Protein AF-A0AAD2CXU5-F1 (afdb_monomer)

Organism: NCBI:txid2856

Radius of gyration: 39.33 Å; Cα contacts (8 Å, |Δi|>4): 109; chains: 1; bounding box: 108×54×87 Å

Secondary structure (DSSP, 8-state):
---------HHHHHHHHHHHHHHHHHHHHHHHHHHHHHT-PPP-PPPPPP----------------PPPP-PPPPPPGGGG------HHHHHHHHHHHHHHHHHHHHHHHHSSS-SS------------S---BTTTBS---TT--STT-SSPPTT--TT--SS--TT---TTGGGS--

Structure (mmCIF, N/CA/C/O backbone):
data_AF-A0AAD2CXU5-F1
#
_entry.id   AF-A0AAD2CXU5-F1
#
loop_
_atom_site.group_PDB
_atom_site.id
_atom_site.type_symbol
_atom_site.label_atom_id
_atom_site.label_alt_id
_atom_site.label_comp_id
_atom_site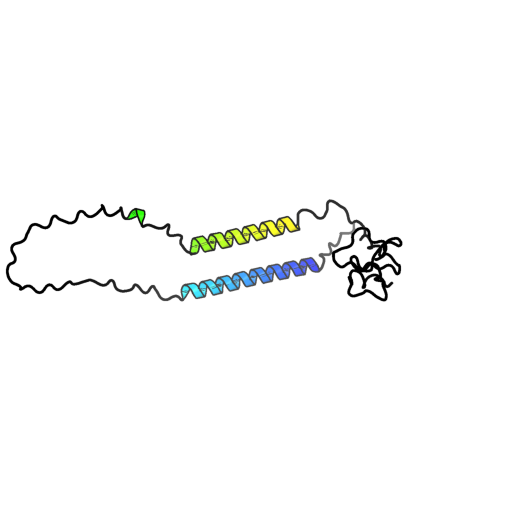.label_asym_id
_atom_site.label_entity_id
_atom_site.label_seq_id
_atom_site.pdbx_PDB_ins_code
_atom_site.Cartn_x
_atom_site.Cartn_y
_atom_site.Car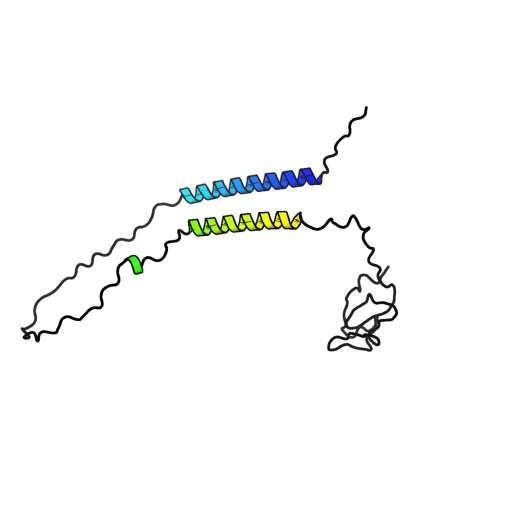tn_z
_atom_site.occupancy
_atom_site.B_iso_or_equiv
_atom_site.auth_seq_id
_atom_site.auth_comp_id
_atom_site.auth_asym_id
_atom_site.auth_atom_id
_atom_site.pdbx_PDB_model_num
ATOM 1 N N . MET A 1 1 ? 43.921 30.787 12.829 1.00 44.50 1 MET A N 1
ATOM 2 C CA . MET A 1 1 ? 42.611 30.584 13.481 1.00 44.50 1 MET A CA 1
ATOM 3 C C . MET A 1 1 ? 41.520 30.980 12.503 1.00 44.50 1 MET A C 1
ATOM 5 O O . MET A 1 1 ? 41.592 32.089 11.999 1.00 44.50 1 MET A O 1
ATOM 9 N N . ASN A 1 2 ? 40.552 30.106 12.221 1.00 38.41 2 ASN A N 1
ATOM 10 C CA . ASN A 1 2 ? 39.302 30.510 11.574 1.00 38.41 2 ASN A CA 1
ATOM 11 C C . ASN A 1 2 ? 38.154 29.657 12.150 1.00 38.41 2 ASN A C 1
ATOM 13 O O . ASN A 1 2 ? 38.295 28.431 12.176 1.00 38.41 2 ASN A O 1
ATOM 17 N N . PRO A 1 3 ? 37.091 30.268 12.703 1.00 54.69 3 PRO A N 1
ATOM 18 C CA . PRO A 1 3 ? 36.025 29.556 13.394 1.00 54.69 3 PRO A CA 1
ATOM 19 C C . PRO A 1 3 ? 35.022 28.953 12.404 1.00 54.69 3 PRO A C 1
ATOM 21 O O . PRO A 1 3 ? 34.584 29.593 11.456 1.00 54.69 3 PRO A O 1
ATOM 24 N N . HIS A 1 4 ? 34.657 27.697 12.654 1.00 43.25 4 HIS A N 1
ATOM 25 C CA . HIS A 1 4 ? 33.603 26.967 11.959 1.00 43.25 4 HIS A CA 1
ATOM 26 C C . HIS A 1 4 ? 32.238 27.623 12.231 1.00 43.25 4 HIS A C 1
ATOM 28 O O . HIS A 1 4 ? 31.678 27.476 13.321 1.00 43.25 4 HIS A O 1
ATOM 34 N N . GLU A 1 5 ? 31.681 28.305 11.233 1.00 50.91 5 GLU A N 1
ATOM 35 C CA . GLU A 1 5 ? 30.270 28.687 11.213 1.00 50.91 5 GLU A CA 1
ATOM 36 C C . GLU A 1 5 ? 29.417 27.418 11.079 1.00 50.91 5 GLU A C 1
ATOM 38 O O . GLU A 1 5 ? 29.459 26.694 10.082 1.00 50.91 5 GLU A O 1
ATOM 43 N N . LYS A 1 6 ? 28.666 27.099 12.136 1.00 53.44 6 LYS A N 1
ATOM 44 C CA . LYS A 1 6 ? 27.688 26.010 12.144 1.00 53.44 6 LYS A CA 1
ATOM 45 C C . LYS A 1 6 ? 26.413 26.507 11.466 1.00 53.44 6 LYS A C 1
ATOM 47 O O . LYS A 1 6 ? 25.585 27.152 12.101 1.00 53.44 6 LYS A O 1
ATOM 52 N N . GLY A 1 7 ? 26.258 26.204 10.180 1.00 48.66 7 GLY A N 1
ATOM 53 C CA . GLY A 1 7 ? 24.999 26.397 9.465 1.00 48.66 7 GLY A CA 1
ATOM 54 C C . GLY A 1 7 ? 23.933 25.431 9.982 1.00 48.66 7 GLY A C 1
ATOM 55 O O . GLY A 1 7 ? 23.949 24.245 9.658 1.00 48.66 7 GLY A O 1
ATOM 56 N N . THR A 1 8 ? 23.004 25.928 10.797 1.00 57.72 8 THR A N 1
ATOM 57 C CA . THR A 1 8 ? 21.786 25.201 11.171 1.00 57.72 8 THR A CA 1
ATOM 58 C C . THR A 1 8 ? 20.923 25.052 9.919 1.00 57.72 8 THR A C 1
ATOM 60 O O . THR A 1 8 ? 20.450 26.038 9.361 1.00 57.72 8 THR A O 1
ATOM 63 N N . THR A 1 9 ? 20.751 23.824 9.430 1.00 59.34 9 THR A N 1
ATOM 64 C CA . THR A 1 9 ? 19.991 23.552 8.202 1.00 59.34 9 THR A CA 1
ATOM 65 C C . THR A 1 9 ? 18.530 24.012 8.343 1.00 59.34 9 THR A C 1
ATOM 67 O O . THR A 1 9 ? 17.929 23.745 9.388 1.00 59.34 9 THR A O 1
ATOM 70 N N . PRO A 1 10 ? 17.915 24.613 7.306 1.00 63.34 10 PRO A N 1
ATOM 71 C CA . PRO A 1 10 ? 16.586 25.241 7.376 1.00 63.34 10 PRO A CA 1
ATOM 72 C C . PRO A 1 10 ? 15.460 24.299 7.840 1.00 63.34 10 PRO A C 1
ATOM 74 O O . PRO A 1 10 ? 14.510 24.740 8.477 1.00 63.34 10 PRO A O 1
ATOM 77 N N . MET A 1 11 ? 15.597 22.985 7.627 1.00 62.47 11 MET A N 1
ATOM 78 C CA . MET A 1 11 ? 14.628 21.993 8.115 1.00 62.47 11 MET A CA 1
ATOM 79 C C . MET A 1 11 ? 14.580 21.848 9.645 1.00 62.47 11 MET A C 1
ATOM 81 O O . MET A 1 11 ? 13.571 21.404 10.186 1.00 62.47 11 MET A O 1
ATOM 85 N N . HIS A 1 12 ? 15.654 22.182 10.366 1.00 71.31 12 HIS A N 1
ATOM 86 C CA . HIS A 1 12 ? 15.668 22.046 11.825 1.00 71.31 12 HIS A CA 1
ATOM 87 C C . HIS A 1 12 ? 14.865 23.164 12.499 1.00 71.31 12 HIS A C 1
ATOM 89 O O . HIS A 1 12 ? 14.120 22.903 13.440 1.00 71.31 12 HIS A O 1
ATOM 95 N N . ALA A 1 13 ? 14.963 24.386 11.968 1.00 75.56 13 ALA A N 1
ATOM 96 C CA . ALA A 1 13 ? 14.172 25.521 12.432 1.00 75.56 13 ALA A CA 1
ATOM 97 C C . ALA A 1 13 ? 12.671 25.297 12.183 1.00 75.56 13 ALA A C 1
ATOM 99 O O . ALA A 1 13 ? 11.857 25.579 13.058 1.00 75.56 13 ALA A O 1
ATOM 100 N N . GLU A 1 14 ? 12.309 24.719 11.035 1.00 80.31 14 GLU A N 1
ATOM 101 C CA . GLU A 1 14 ? 10.907 24.437 10.712 1.00 80.31 14 GLU A CA 1
ATOM 102 C C . GLU A 1 14 ? 10.303 23.359 11.622 1.00 80.31 14 GLU A C 1
ATOM 104 O O . GLU A 1 14 ? 9.223 23.548 12.176 1.00 80.31 14 GLU A O 1
ATOM 109 N N . ASN A 1 15 ? 11.033 22.271 11.884 1.00 85.00 15 ASN A N 1
ATOM 110 C CA . ASN A 1 15 ? 10.574 21.248 12.829 1.00 85.00 15 ASN A CA 1
ATOM 111 C C . ASN A 1 15 ? 10.394 21.803 14.252 1.00 85.00 15 ASN A C 1
ATOM 113 O O . ASN A 1 15 ? 9.452 21.423 14.945 1.00 85.00 15 ASN A O 1
ATOM 117 N N . GLN A 1 16 ? 11.257 22.727 14.688 1.00 84.88 16 GLN A N 1
ATOM 118 C CA . GLN A 1 16 ? 11.091 23.384 15.988 1.00 84.88 16 GLN A CA 1
ATOM 119 C C . GLN A 1 16 ? 9.840 24.268 16.035 1.00 84.88 16 GLN A C 1
ATOM 121 O O . GLN A 1 16 ? 9.140 24.260 17.047 1.00 84.88 16 GLN A O 1
ATOM 126 N N . ARG A 1 17 ? 9.523 24.986 14.951 1.00 87.75 17 ARG A N 1
ATOM 127 C CA . ARG A 1 17 ? 8.294 25.789 14.862 1.00 87.75 17 ARG A CA 1
ATOM 128 C C . ARG A 1 17 ? 7.045 24.919 14.908 1.00 87.75 17 ARG A C 1
ATOM 130 O O . ARG A 1 17 ? 6.164 25.192 15.716 1.00 87.75 17 ARG A O 1
ATOM 137 N N . ILE A 1 18 ? 7.012 23.833 14.136 1.00 88.31 18 ILE A N 1
ATOM 138 C CA . ILE A 1 18 ? 5.897 22.872 14.144 1.00 88.31 18 ILE A CA 1
ATOM 139 C C . ILE A 1 18 ? 5.697 22.292 15.551 1.00 88.31 18 ILE A C 1
ATOM 141 O O . ILE A 1 18 ? 4.570 22.214 16.041 1.00 88.31 18 ILE A O 1
ATOM 145 N N . GLN A 1 19 ? 6.785 21.938 16.240 1.00 86.25 19 GLN A N 1
ATOM 146 C CA . GLN A 1 19 ? 6.704 21.423 17.606 1.00 86.25 19 GLN A CA 1
ATOM 147 C C . GLN A 1 19 ? 6.160 22.474 18.587 1.00 86.25 19 GLN A C 1
ATOM 149 O O . GLN A 1 19 ? 5.329 22.155 19.440 1.00 86.25 19 GLN A O 1
ATOM 154 N N . GLN A 1 20 ? 6.603 23.729 18.470 1.00 92.81 20 GLN A N 1
ATOM 155 C CA . GLN A 1 20 ? 6.109 24.831 19.299 1.00 92.81 20 GLN A CA 1
ATOM 156 C C . GLN A 1 20 ? 4.622 25.111 19.050 1.00 92.81 20 GLN A C 1
ATOM 158 O O . GLN A 1 20 ? 3.863 25.279 20.007 1.00 92.81 20 GLN A O 1
ATOM 163 N N . GLU A 1 21 ? 4.190 25.112 17.789 1.00 92.94 21 GLU A N 1
ATOM 164 C CA . GLU A 1 21 ? 2.789 25.315 17.407 1.00 92.94 21 GLU A CA 1
ATOM 165 C C . GLU A 1 21 ? 1.897 24.179 17.918 1.00 92.94 21 GLU A C 1
ATOM 167 O O . GLU A 1 21 ? 0.857 24.442 18.526 1.00 92.94 21 GLU A O 1
ATOM 172 N N . SER A 1 22 ? 2.344 22.928 17.780 1.00 89.88 22 SER A N 1
ATOM 173 C CA . SER A 1 22 ? 1.654 21.761 18.340 1.00 89.88 22 SER A CA 1
ATOM 174 C C . SER A 1 22 ? 1.474 21.884 19.855 1.00 89.88 22 SER A C 1
ATOM 176 O O . SER A 1 22 ? 0.377 21.677 20.375 1.00 89.88 22 SER A O 1
ATOM 178 N N . ASN A 1 23 ? 2.531 22.257 20.580 1.00 91.12 23 ASN A N 1
ATOM 179 C CA . ASN A 1 23 ? 2.471 22.395 22.036 1.00 91.12 23 ASN A CA 1
ATOM 180 C C . ASN A 1 23 ? 1.502 23.506 22.469 1.00 91.12 23 ASN A C 1
ATOM 182 O O . ASN A 1 23 ? 0.752 23.331 23.431 1.00 91.12 23 ASN A O 1
ATOM 186 N N . ARG A 1 24 ? 1.471 24.628 21.739 1.00 94.00 24 ARG A N 1
ATOM 187 C CA . ARG A 1 24 ? 0.529 25.724 21.998 1.00 94.00 24 ARG A CA 1
ATOM 188 C C . ARG A 1 24 ? -0.919 25.302 21.743 1.00 94.00 24 ARG A C 1
ATOM 190 O O . ARG A 1 24 ? -1.789 25.624 22.549 1.00 94.00 24 ARG A O 1
ATOM 197 N N . ALA A 1 25 ? -1.177 24.561 20.666 1.00 91.00 25 ALA A N 1
ATOM 198 C CA . ALA A 1 25 ? -2.516 24.066 20.349 1.00 91.00 25 ALA A CA 1
ATOM 199 C C . ALA A 1 25 ? -3.042 23.103 21.429 1.00 91.00 25 ALA A C 1
ATOM 201 O O . ALA A 1 25 ? -4.197 23.206 21.839 1.00 91.00 25 ALA A O 1
ATOM 202 N N . ILE A 1 26 ? -2.183 22.216 21.946 1.00 90.00 26 ILE A N 1
ATOM 203 C CA . ILE A 1 26 ? -2.533 21.303 23.047 1.00 90.00 26 ILE A CA 1
ATOM 204 C C . ILE A 1 26 ? -2.905 22.086 24.314 1.00 90.00 26 ILE A C 1
ATOM 206 O O . ILE A 1 26 ? -3.904 21.762 24.957 1.00 90.00 26 ILE A O 1
ATOM 210 N N . GLN A 1 27 ? -2.145 23.132 24.656 1.00 89.75 27 GLN A N 1
ATOM 211 C CA . GLN A 1 27 ? -2.458 23.987 25.807 1.00 89.75 27 GLN A CA 1
ATOM 212 C C . GLN A 1 27 ? -3.820 24.669 25.645 1.00 89.75 27 GLN A C 1
ATOM 214 O O . GLN A 1 27 ? -4.656 24.569 26.541 1.00 89.75 27 GLN A O 1
ATOM 219 N N . GLN A 1 28 ? -4.094 25.253 24.477 1.00 91.06 28 GLN A N 1
ATOM 220 C CA . GLN A 1 28 ? -5.378 25.905 24.198 1.00 91.06 28 GLN A CA 1
ATOM 221 C C . GLN A 1 28 ? -6.560 24.933 24.284 1.00 91.06 28 GLN A C 1
ATOM 223 O O . GLN A 1 28 ? -7.592 25.260 24.871 1.00 91.06 28 GLN A O 1
ATOM 228 N N . LEU A 1 29 ? -6.407 23.718 23.748 1.00 88.12 29 LEU A N 1
ATOM 229 C CA . LEU A 1 29 ? -7.444 22.691 23.835 1.00 88.12 29 LEU A CA 1
ATOM 230 C C . LEU A 1 29 ? -7.700 22.276 25.292 1.00 88.12 29 LEU A C 1
ATOM 232 O O . LEU A 1 29 ? -8.847 22.095 25.697 1.00 88.12 29 LEU A O 1
ATOM 236 N N . SER A 1 30 ? -6.636 22.154 26.092 1.00 88.62 30 SER A N 1
ATOM 237 C CA . SER A 1 30 ? -6.744 21.802 27.511 1.00 88.62 30 SER A CA 1
ATOM 238 C C . SER A 1 30 ? -7.467 22.878 28.328 1.00 88.62 30 SER A C 1
ATOM 240 O O . SER A 1 30 ? -8.317 22.552 29.157 1.00 88.62 30 SER A O 1
ATOM 242 N N . GLU A 1 31 ? -7.210 24.156 28.040 1.00 89.31 31 GLU A N 1
ATOM 243 C CA . GLU A 1 31 ? -7.900 25.283 28.673 1.00 89.31 31 GLU A CA 1
ATOM 244 C C . GLU A 1 31 ? -9.381 25.302 28.285 1.00 89.31 31 GLU A C 1
ATOM 246 O O . GLU A 1 31 ? -10.253 25.446 29.145 1.00 89.31 31 GLU A O 1
ATOM 251 N N . GLN A 1 32 ? -9.679 25.070 27.003 1.00 86.25 32 GLN A N 1
ATOM 252 C CA . GLN A 1 32 ? -11.051 25.007 26.506 1.00 86.25 32 GLN A CA 1
ATOM 253 C C . GLN A 1 32 ? -11.840 23.855 27.148 1.00 86.25 32 GLN A C 1
ATOM 255 O O . GLN A 1 32 ? -12.992 24.033 27.550 1.00 86.25 32 GLN A O 1
ATOM 260 N N . MET A 1 33 ? -11.215 22.685 27.289 1.00 79.19 33 MET A N 1
ATOM 261 C CA . MET A 1 33 ? -11.805 21.539 27.985 1.00 79.19 33 MET A CA 1
ATOM 262 C C . MET A 1 33 ? -12.077 21.852 29.461 1.00 79.19 33 MET A C 1
ATOM 264 O O . MET A 1 33 ? -13.140 21.504 29.972 1.00 79.19 33 MET A O 1
ATOM 268 N N . ASN A 1 34 ? -11.163 22.549 30.143 1.00 84.50 34 ASN A N 1
ATOM 269 C CA . ASN A 1 34 ? -11.344 22.913 31.549 1.00 84.50 34 ASN A CA 1
ATOM 270 C C . ASN A 1 34 ? -12.530 23.880 31.749 1.00 84.50 34 ASN A C 1
ATOM 272 O O . ASN A 1 34 ? -13.294 23.737 32.704 1.00 84.50 34 ASN A O 1
ATOM 276 N N . LEU A 1 35 ? -12.746 24.807 30.808 1.00 76.50 35 LEU A N 1
ATOM 277 C CA . LEU A 1 35 ? -13.910 25.706 30.802 1.00 76.50 35 LEU A CA 1
ATOM 278 C C . LEU A 1 35 ? -15.238 24.957 30.577 1.00 76.50 35 LEU A C 1
ATOM 280 O O . LEU A 1 35 ? -16.254 25.288 31.195 1.00 76.50 35 LEU A O 1
ATOM 284 N N . MET A 1 36 ? -15.243 23.917 29.739 1.00 66.69 36 MET A N 1
ATOM 285 C CA . MET A 1 36 ? -16.430 23.074 29.531 1.00 66.69 36 MET A CA 1
ATOM 286 C C . MET A 1 36 ? -16.766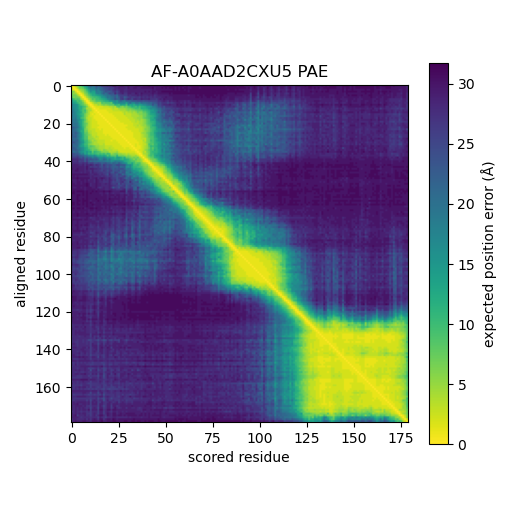 22.201 30.750 1.00 66.69 36 MET A C 1
ATOM 288 O O . MET A 1 36 ? -17.938 21.955 31.023 1.00 66.69 36 MET A O 1
ATOM 292 N N . VAL A 1 37 ? -15.767 21.758 31.518 1.00 71.81 37 VAL A N 1
ATOM 293 C CA . VAL A 1 37 ? -16.000 20.961 32.737 1.00 71.81 37 VAL A CA 1
ATOM 294 C C . VAL A 1 37 ? -16.569 21.814 33.876 1.00 71.81 37 VAL A C 1
ATOM 296 O O . VAL A 1 37 ? -17.436 21.348 34.611 1.00 71.81 37 VAL A O 1
ATOM 299 N N . GLN A 1 38 ? -16.140 23.072 34.011 1.00 62.84 38 GLN A N 1
ATOM 300 C CA . GLN A 1 38 ? -16.627 23.967 35.073 1.00 62.84 38 GLN A CA 1
ATOM 301 C C . GLN A 1 38 ? -18.072 24.450 34.873 1.00 62.84 38 GLN A C 1
ATOM 303 O O . GLN A 1 38 ? -18.673 24.973 35.808 1.00 62.84 38 GLN A O 1
ATOM 308 N N . SER A 1 39 ? -18.645 24.273 33.681 1.00 59.84 39 SER A N 1
ATOM 309 C CA . SER A 1 39 ? -19.982 24.766 33.332 1.00 59.84 39 SER A CA 1
ATOM 310 C C . SER A 1 39 ? -21.098 23.718 33.437 1.00 59.84 39 SER A C 1
ATOM 312 O O . SER A 1 39 ? -22.217 23.999 33.014 1.00 59.84 39 SER A O 1
ATOM 314 N N . GLN A 1 40 ? -20.859 22.540 34.034 1.00 55.28 40 GLN A N 1
ATOM 315 C CA . GLN A 1 40 ? -21.941 21.579 34.285 1.00 55.28 40 GLN A CA 1
ATOM 316 C C . GLN A 1 40 ? -22.734 21.932 35.560 1.00 55.28 40 GLN A C 1
ATOM 318 O O . GLN A 1 40 ? -22.189 21.820 36.661 1.00 55.28 40 GLN A O 1
ATOM 323 N N . PRO A 1 41 ? -24.019 22.335 35.457 1.00 51.94 41 PRO A N 1
ATOM 324 C CA . PRO A 1 41 ? -24.881 22.457 36.625 1.00 51.94 41 PRO A CA 1
ATOM 325 C C . PRO A 1 41 ? -25.118 21.078 37.259 1.00 51.94 41 PRO A C 1
ATOM 327 O O . PRO A 1 41 ? -25.212 20.061 36.574 1.00 51.94 41 PRO A O 1
ATOM 330 N N . GLY A 1 42 ? -25.164 21.080 38.592 1.00 52.28 42 GLY A N 1
ATOM 331 C CA . GLY A 1 42 ? -25.105 19.908 39.460 1.00 52.28 42 GLY A CA 1
ATOM 332 C C . GLY A 1 42 ? -26.142 18.811 39.206 1.00 52.28 42 GLY A C 1
ATOM 333 O O . GLY A 1 42 ? -27.210 19.015 38.634 1.00 52.28 42 GLY A O 1
ATOM 334 N N . ALA A 1 43 ? -25.766 17.625 39.684 1.00 46.50 43 ALA A N 1
ATOM 335 C CA . ALA A 1 43 ? -26.443 16.349 39.537 1.00 46.50 43 ALA A CA 1
ATOM 336 C C . ALA A 1 43 ? -27.952 16.399 39.826 1.00 46.50 43 ALA A C 1
ATOM 338 O O . ALA A 1 43 ? -28.387 16.738 40.926 1.00 46.50 43 ALA A O 1
ATOM 339 N N . TYR A 1 44 ? -28.740 15.948 38.852 1.00 46.12 44 TYR A N 1
ATOM 340 C CA . TYR A 1 44 ? -30.123 15.546 39.070 1.00 46.12 44 TYR A CA 1
ATOM 341 C C . TYR A 1 44 ? -30.117 14.231 39.865 1.00 46.12 44 TYR A C 1
ATOM 343 O O . TYR A 1 44 ? -29.799 13.172 39.324 1.00 46.12 44 TYR A O 1
ATOM 351 N N . GLN A 1 45 ? -30.441 14.288 41.158 1.00 50.84 45 GLN A N 1
ATOM 352 C CA . GLN A 1 45 ? -30.848 13.099 41.907 1.00 50.84 45 GLN A CA 1
ATOM 353 C C . GLN A 1 45 ? -32.337 12.852 41.627 1.00 50.84 45 GLN A C 1
ATOM 355 O O . GLN A 1 45 ? -33.153 13.725 41.930 1.00 50.84 45 GLN A O 1
ATOM 360 N N . PRO A 1 46 ? -32.732 11.706 41.046 1.00 52.34 46 PRO A N 1
ATOM 361 C CA . PRO A 1 46 ? -34.144 11.382 40.927 1.00 52.34 46 PRO A CA 1
ATOM 362 C C . PRO A 1 46 ? -34.743 11.124 42.323 1.00 52.34 46 PRO A C 1
ATOM 364 O O . PRO A 1 46 ? -34.071 10.548 43.184 1.00 52.34 46 PRO A O 1
ATOM 367 N N . PRO A 1 47 ? -36.001 11.527 42.571 1.00 56.50 47 PRO A N 1
ATOM 368 C CA . PRO A 1 47 ? -36.665 11.268 43.839 1.00 56.50 47 PRO A CA 1
ATOM 369 C C . PRO A 1 47 ? -36.900 9.764 44.037 1.00 56.50 47 PRO A C 1
ATOM 371 O O . PRO A 1 47 ? -37.395 9.064 43.154 1.00 56.50 47 PRO A O 1
ATOM 374 N N . ILE A 1 48 ? -36.554 9.280 45.228 1.00 51.28 48 ILE A N 1
ATOM 375 C CA . ILE A 1 48 ? -36.822 7.920 45.710 1.00 51.28 48 ILE A CA 1
ATOM 376 C C . ILE A 1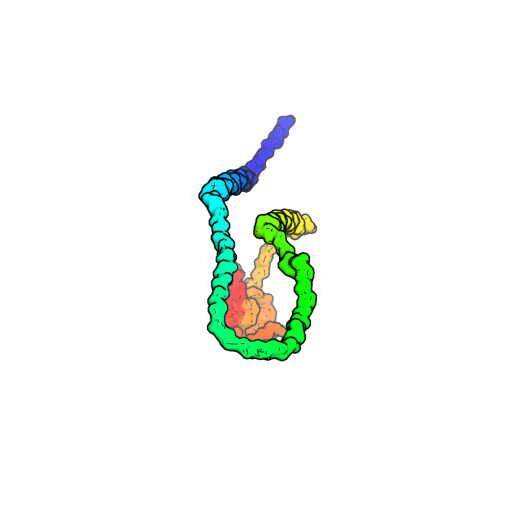 48 ? -38.340 7.732 45.900 1.00 51.28 48 ILE A C 1
ATOM 378 O O . ILE A 1 48 ? -38.941 8.491 46.668 1.00 51.28 48 ILE A O 1
ATOM 382 N N . PRO A 1 49 ? -38.988 6.742 45.256 1.00 49.56 49 PRO A N 1
ATOM 383 C CA . PRO A 1 49 ? -40.398 6.458 45.498 1.00 49.56 49 PRO A CA 1
ATOM 384 C C . PRO A 1 49 ? -40.564 5.735 46.842 1.00 49.56 49 PRO A C 1
ATOM 386 O O . PRO A 1 49 ? -40.080 4.619 47.023 1.00 49.56 49 PRO A O 1
ATOM 389 N N . HIS A 1 50 ? -41.265 6.357 47.790 1.00 44.78 50 HIS A N 1
ATOM 390 C CA . HIS A 1 50 ? -41.740 5.686 48.998 1.00 44.78 50 HIS A CA 1
ATOM 391 C C . HIS A 1 50 ? -43.058 4.975 48.669 1.00 44.78 50 HIS A C 1
ATOM 393 O O . HIS A 1 50 ? -44.046 5.602 48.297 1.00 44.78 50 HIS A O 1
ATOM 399 N N . THR A 1 51 ? -43.079 3.650 48.768 1.00 47.09 51 THR A N 1
ATOM 400 C CA . THR A 1 51 ? -44.283 2.846 48.550 1.00 47.09 51 THR A CA 1
ATOM 401 C C . THR A 1 51 ? -45.121 2.820 49.825 1.00 47.09 51 THR A C 1
ATOM 403 O O . THR A 1 51 ? -44.881 2.035 50.739 1.00 47.09 51 THR A O 1
ATOM 406 N N . THR A 1 52 ? -46.129 3.685 49.915 1.00 50.78 52 THR A N 1
ATOM 407 C CA . THR A 1 52 ? -47.152 3.586 50.964 1.00 50.78 52 THR A CA 1
ATOM 408 C C . THR A 1 52 ? -48.209 2.575 50.518 1.00 50.78 52 THR A C 1
ATOM 410 O O . THR A 1 52 ? -49.017 2.857 49.636 1.00 50.78 52 THR A O 1
ATOM 413 N N . TYR A 1 53 ? -48.180 1.367 51.082 1.00 48.38 53 TYR A N 1
ATOM 414 C CA . TYR A 1 53 ? -49.161 0.320 50.789 1.00 48.38 53 TYR A CA 1
ATOM 415 C C . TYR A 1 53 ? -50.429 0.551 51.629 1.00 48.38 53 TYR A C 1
ATOM 417 O O . TYR A 1 53 ? -50.395 0.435 52.853 1.00 48.38 53 TYR A O 1
ATOM 425 N N . TYR A 1 54 ? -51.543 0.894 50.980 1.00 47.62 54 TYR A N 1
ATOM 426 C CA . TYR A 1 54 ? -52.874 0.953 51.595 1.00 47.62 54 TYR A CA 1
ATOM 427 C C . TYR A 1 54 ? -53.483 -0.457 51.623 1.00 47.62 54 TYR A C 1
ATOM 429 O O . TYR A 1 54 ? -53.603 -1.106 50.587 1.00 47.62 54 TYR A O 1
ATOM 437 N N . MET A 1 55 ? -53.893 -0.922 52.802 1.00 56.75 55 MET A N 1
ATOM 438 C CA . MET A 1 55 ? -54.689 -2.140 52.990 1.00 56.75 55 MET A CA 1
ATOM 439 C C . MET A 1 55 ? -56.143 -1.754 53.290 1.00 56.75 55 MET A C 1
ATOM 441 O O . MET A 1 55 ? -56.366 -1.041 54.267 1.00 56.75 55 MET A O 1
ATOM 445 N N . PRO A 1 56 ? -57.143 -2.238 52.533 1.00 58.53 56 PRO A N 1
ATOM 446 C CA . PRO A 1 56 ? -58.523 -2.259 52.990 1.00 58.53 56 PRO A CA 1
ATOM 447 C C . PRO A 1 56 ? -58.874 -3.642 53.554 1.00 58.53 56 PRO A C 1
ATOM 449 O O . PRO A 1 56 ? -58.775 -4.665 52.877 1.00 58.53 56 PRO A O 1
ATOM 452 N N . HIS A 1 57 ? -59.298 -3.672 54.814 1.00 57.44 57 HIS A N 1
ATOM 453 C CA . HIS A 1 57 ? -59.886 -4.846 55.455 1.00 57.44 57 HIS A CA 1
ATOM 454 C C . HIS A 1 57 ? -61.377 -4.913 55.104 1.00 57.44 57 HIS A C 1
ATOM 456 O O . HIS A 1 57 ? -62.058 -3.905 55.284 1.00 57.44 57 HIS A O 1
ATOM 462 N N . GLN A 1 58 ? -61.874 -6.083 54.683 1.00 52.81 58 GLN A N 1
ATOM 463 C CA . GLN A 1 58 ? -63.090 -6.756 55.193 1.00 52.81 58 GLN A CA 1
ATOM 464 C C . GLN A 1 58 ? -63.616 -7.795 54.183 1.00 52.81 58 GLN A C 1
ATOM 466 O O . GLN A 1 58 ? -64.176 -7.462 53.144 1.00 52.81 58 GLN A O 1
ATOM 471 N N . GLY A 1 59 ? -63.456 -9.071 54.537 1.00 48.72 59 GLY A N 1
ATOM 472 C CA . GLY A 1 59 ? -64.066 -10.238 53.898 1.00 48.72 59 GLY A CA 1
ATOM 473 C C . GLY A 1 59 ? -64.169 -11.381 54.924 1.00 48.72 59 GLY A C 1
ATOM 474 O O . GLY A 1 59 ? -63.417 -11.365 55.902 1.00 48.72 59 GLY A O 1
ATOM 475 N N . PRO A 1 60 ? -65.124 -12.318 54.776 1.00 55.62 60 PRO A N 1
ATOM 476 C CA . PRO A 1 60 ? -65.525 -13.235 55.844 1.00 55.62 60 PRO A CA 1
ATOM 477 C C . PRO A 1 60 ? -64.453 -14.273 56.206 1.00 55.62 60 PRO A C 1
ATOM 479 O O . PRO A 1 60 ? -63.619 -14.657 55.388 1.00 55.62 60 PRO A O 1
ATOM 482 N N . ALA A 1 61 ? -64.512 -14.717 57.464 1.00 55.38 61 ALA A N 1
ATOM 483 C CA . ALA A 1 61 ? -63.547 -15.585 58.128 1.00 55.38 61 ALA A CA 1
ATOM 484 C C . ALA A 1 61 ? -63.425 -16.969 57.464 1.00 55.38 61 ALA A C 1
ATOM 486 O O . ALA A 1 61 ? -64.208 -17.878 57.735 1.00 55.38 61 ALA A O 1
ATOM 487 N N . TYR A 1 62 ? -62.398 -17.138 56.635 1.00 54.22 62 TYR A N 1
ATOM 488 C CA . TYR A 1 62 ? -61.848 -18.449 56.309 1.00 54.22 62 TYR A CA 1
ATOM 489 C C . TYR A 1 62 ? -60.937 -18.893 57.455 1.00 54.22 62 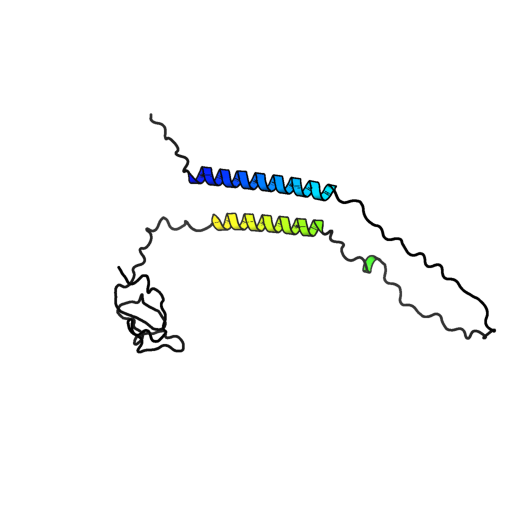TYR A C 1
ATOM 491 O O . TYR A 1 62 ? -60.081 -18.130 57.905 1.00 54.22 62 TYR A O 1
ATOM 499 N N . GLN A 1 63 ? -61.126 -20.119 57.945 1.00 57.66 63 GLN A N 1
ATOM 500 C CA . GLN A 1 63 ? -60.191 -20.715 58.894 1.00 57.66 63 GLN A CA 1
ATOM 501 C C . GLN A 1 63 ? -58.835 -20.914 58.199 1.00 57.66 63 GLN A C 1
ATOM 503 O O . GLN A 1 63 ? -58.812 -21.512 57.120 1.00 57.66 63 GLN A O 1
ATOM 508 N N . PRO A 1 64 ? -57.714 -20.422 58.758 1.00 51.88 64 PRO A N 1
ATOM 509 C CA . PRO A 1 64 ? -56.418 -2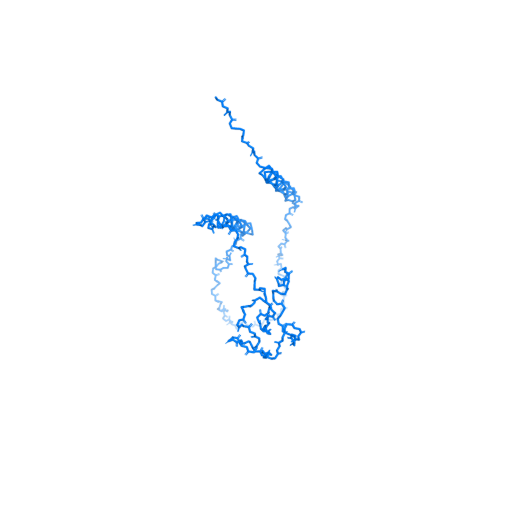0.581 58.121 1.00 51.88 64 PRO A CA 1
ATOM 510 C C . PRO A 1 64 ? -55.984 -22.042 58.238 1.00 51.88 64 PRO A C 1
ATOM 512 O O . PRO A 1 64 ? -55.637 -22.511 59.318 1.00 51.88 64 PRO A O 1
ATOM 515 N N . THR A 1 65 ? -55.965 -22.774 57.126 1.00 61.00 65 THR A N 1
ATOM 516 C CA . THR A 1 65 ? -54.998 -23.864 56.986 1.00 61.00 65 THR A CA 1
ATOM 517 C C . THR A 1 65 ? -53.619 -23.226 57.067 1.00 61.00 65 THR A C 1
ATOM 519 O O . THR A 1 65 ? -53.327 -22.330 56.274 1.00 61.00 65 THR A O 1
ATOM 522 N N . GLU A 1 66 ? -52.806 -23.634 58.039 1.00 61.88 66 GLU A N 1
ATOM 523 C CA . GLU A 1 66 ? -51.429 -23.170 58.204 1.00 61.88 66 GLU A CA 1
ATOM 524 C C . GLU A 1 66 ? -50.629 -23.524 56.945 1.00 61.88 66 GLU A C 1
ATOM 526 O O . GLU A 1 66 ? -50.118 -24.630 56.784 1.00 61.88 66 GLU A O 1
ATOM 531 N N . ILE A 1 67 ? -50.575 -22.591 55.995 1.00 68.06 67 ILE A N 1
ATOM 532 C CA . ILE A 1 67 ? -49.680 -22.687 54.850 1.00 68.06 67 ILE A CA 1
ATOM 533 C C . ILE A 1 67 ? -48.270 -22.564 55.438 1.00 68.06 67 ILE A C 1
ATOM 535 O O . ILE A 1 67 ? -47.981 -21.540 56.068 1.00 68.06 67 ILE A O 1
ATOM 539 N N . PRO A 1 68 ? -47.395 -23.577 55.288 1.00 70.56 68 PRO A N 1
ATOM 540 C CA . PRO A 1 68 ? -46.034 -23.481 55.790 1.00 70.56 68 PRO A CA 1
ATOM 541 C C . PRO A 1 68 ? -45.362 -22.259 55.157 1.00 70.56 68 PRO A C 1
ATOM 543 O O . PRO A 1 68 ? -45.582 -21.992 53.968 1.00 70.56 68 PRO A O 1
ATOM 546 N N . PRO A 1 69 ? -44.564 -21.492 55.922 1.00 75.88 69 PRO A N 1
ATOM 547 C CA . PRO A 1 69 ? -43.906 -20.325 55.373 1.00 75.88 69 PRO A CA 1
ATOM 548 C C . PRO A 1 69 ? -43.060 -20.760 54.170 1.00 75.88 69 PRO A C 1
ATOM 550 O O . PRO A 1 69 ? -42.364 -21.778 54.252 1.00 75.88 69 PRO A O 1
ATOM 553 N N . PRO A 1 70 ? -43.118 -20.030 53.045 1.00 73.25 70 PRO A N 1
ATOM 554 C CA . PRO A 1 70 ? -42.249 -20.312 51.916 1.00 73.25 70 PRO A CA 1
ATOM 555 C C . PRO A 1 70 ? -40.794 -20.315 52.393 1.00 73.25 70 PRO A C 1
ATOM 557 O O . PRO A 1 70 ? -40.313 -19.347 52.985 1.00 73.25 70 PRO A O 1
ATOM 560 N N . ILE A 1 71 ? -40.104 -21.431 52.158 1.00 76.94 71 ILE A N 1
ATOM 561 C CA . ILE A 1 71 ? -38.671 -21.555 52.414 1.00 76.94 71 ILE A CA 1
A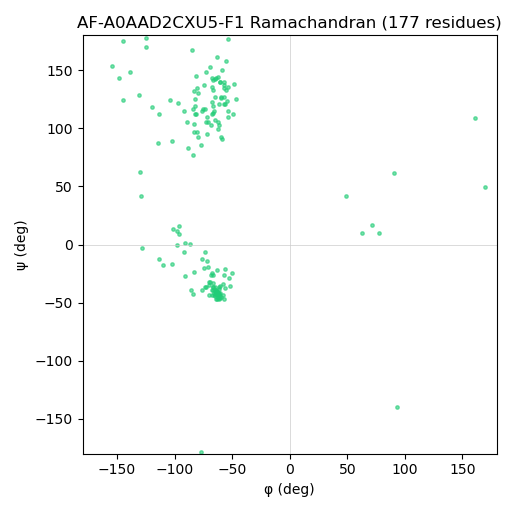TOM 562 C C . ILE A 1 71 ? -37.974 -20.719 51.344 1.00 76.94 71 ILE A C 1
ATOM 564 O O . ILE A 1 71 ? -37.777 -21.170 50.215 1.00 76.94 71 ILE A O 1
ATOM 568 N N . TYR A 1 72 ? -37.646 -19.474 51.678 1.00 79.00 72 TYR A N 1
ATOM 569 C CA . TYR A 1 72 ? -36.843 -18.643 50.795 1.00 79.00 72 TYR A CA 1
ATOM 570 C C . TYR A 1 72 ? -35.384 -19.102 50.849 1.00 79.00 72 TYR A C 1
ATOM 572 O O . TYR A 1 72 ? -34.866 -19.369 51.939 1.00 79.00 72 TYR A O 1
ATOM 580 N N . PRO A 1 73 ? -34.694 -19.179 49.698 1.00 81.94 73 PRO A N 1
ATOM 581 C CA . PRO A 1 73 ? -33.251 -19.338 49.712 1.00 81.94 73 PRO A CA 1
ATOM 582 C C . PRO A 1 73 ? -32.620 -18.157 50.467 1.00 81.94 73 PRO A C 1
ATOM 584 O O . PRO A 1 73 ? -33.174 -17.051 50.449 1.00 81.94 73 PRO A O 1
ATOM 587 N N . PRO A 1 74 ? -31.467 -18.357 51.128 1.00 82.81 74 PRO A N 1
ATOM 588 C CA . PRO A 1 74 ? -30.759 -17.257 51.762 1.00 82.81 74 PRO A CA 1
ATOM 589 C C . PRO A 1 74 ? -30.460 -16.190 50.707 1.00 82.81 74 PRO A C 1
ATOM 591 O O . PRO A 1 74 ? -29.889 -16.486 49.656 1.00 82.81 74 PRO A O 1
ATOM 594 N N . VAL A 1 75 ? -30.861 -14.949 50.986 1.00 81.44 75 VAL A N 1
ATOM 595 C CA . VAL A 1 75 ? -30.454 -13.794 50.183 1.00 81.44 75 VAL A CA 1
ATOM 596 C C . VAL A 1 75 ? -28.926 -13.769 50.161 1.00 81.44 75 VAL A C 1
ATOM 598 O O . VAL A 1 75 ? -28.311 -13.730 51.232 1.00 81.44 75 VAL A O 1
ATOM 601 N N . PRO A 1 76 ? -28.287 -13.834 48.981 1.00 83.00 76 PRO A N 1
ATOM 602 C CA . PRO A 1 76 ? -26.842 -13.769 48.913 1.00 83.00 76 PRO A CA 1
ATOM 603 C C . PRO A 1 76 ? -26.382 -12.408 49.449 1.00 83.00 76 PRO A C 1
ATOM 605 O O . PRO A 1 76 ? -27.065 -11.392 49.276 1.00 83.00 76 PRO A O 1
ATOM 608 N N . PRO A 1 77 ? -25.238 -12.373 50.141 1.00 84.19 77 PRO A N 1
ATOM 609 C CA . PRO A 1 77 ? -24.781 -11.166 50.795 1.00 84.19 77 PRO A CA 1
ATOM 610 C C . PRO A 1 77 ? -24.481 -10.074 49.764 1.00 84.19 77 PRO A C 1
ATOM 612 O O . PRO A 1 77 ? -23.957 -10.340 48.682 1.00 84.19 77 PRO A O 1
ATOM 615 N N . PHE A 1 78 ? -24.795 -8.828 50.126 1.00 76.25 78 PHE A N 1
ATOM 616 C CA . PHE A 1 78 ? -24.779 -7.669 49.226 1.00 76.25 78 PHE A CA 1
ATOM 617 C C . PHE A 1 78 ? -23.454 -7.477 48.464 1.00 76.25 78 PHE A C 1
ATOM 619 O O . PHE A 1 78 ? -23.457 -6.995 47.333 1.00 76.25 78 PHE A O 1
ATOM 626 N N . TYR A 1 79 ? -22.325 -7.907 49.038 1.00 76.19 79 TYR A N 1
ATOM 627 C CA . TYR A 1 79 ? -21.012 -7.818 48.394 1.00 76.19 79 TYR A CA 1
ATOM 628 C C . TYR A 1 79 ? -20.895 -8.649 47.104 1.00 76.19 79 TYR A C 1
ATOM 630 O O . TYR A 1 79 ? -20.067 -8.328 46.259 1.00 76.19 79 TYR A O 1
ATOM 638 N N . MET A 1 80 ? -21.733 -9.675 46.903 1.00 77.00 80 MET A N 1
ATOM 639 C CA . MET A 1 80 ? -21.753 -10.464 45.661 1.00 77.00 80 MET A CA 1
ATOM 640 C C . MET A 1 80 ? -22.321 -9.687 44.463 1.00 77.00 80 MET A C 1
ATOM 642 O O . MET A 1 80 ? -22.058 -10.053 43.321 1.00 77.00 80 MET A O 1
ATOM 646 N N . TYR A 1 81 ? -23.068 -8.606 44.708 1.00 76.38 81 TYR A N 1
ATOM 647 C CA . TYR A 1 81 ? -23.651 -7.757 43.664 1.00 76.38 81 TYR A CA 1
ATOM 648 C C . TYR A 1 81 ? -22.826 -6.503 43.359 1.00 76.38 81 TYR A C 1
ATOM 650 O O . TYR A 1 81 ? -23.199 -5.710 42.494 1.00 76.38 81 TYR A O 1
ATOM 658 N N . GLN A 1 82 ? -21.706 -6.295 44.053 1.00 71.19 82 GLN A N 1
ATOM 659 C CA . GLN A 1 82 ? -20.822 -5.167 43.785 1.00 71.19 82 GLN A CA 1
ATOM 660 C C . GLN A 1 82 ? -19.943 -5.491 42.576 1.00 71.19 82 GLN A C 1
ATOM 662 O O . GLN A 1 82 ? -18.872 -6.082 42.693 1.00 71.19 82 GLN A O 1
ATOM 667 N N . ALA A 1 83 ? -20.412 -5.101 41.390 1.00 61.81 83 ALA A N 1
ATOM 668 C CA . ALA A 1 83 ? -19.565 -5.047 40.206 1.00 61.81 83 ALA A CA 1
ATOM 669 C C . ALA A 1 83 ? -18.404 -4.063 40.460 1.00 61.81 83 ALA A C 1
ATOM 671 O O . ALA A 1 83 ? -18.660 -3.000 41.044 1.00 61.81 83 ALA A O 1
ATOM 672 N N . PRO A 1 84 ? -17.164 -4.368 40.023 1.00 65.56 84 PRO A N 1
ATOM 673 C CA . PRO A 1 84 ? -16.049 -3.434 40.105 1.00 65.56 84 PRO A CA 1
ATOM 674 C C . PRO A 1 84 ? -16.449 -2.114 39.447 1.00 65.56 84 PRO A C 1
ATOM 676 O O . PRO A 1 84 ? -16.648 -2.043 38.235 1.00 65.56 84 PRO A O 1
ATOM 679 N N . GLN A 1 85 ? -16.623 -1.079 40.261 1.00 61.28 85 GLN A N 1
ATOM 680 C CA . GLN A 1 85 ? -16.913 0.263 39.782 1.00 61.28 85 GLN A CA 1
ATOM 681 C C . GLN A 1 85 ? -15.590 0.834 39.265 1.00 61.28 85 GLN A C 1
ATOM 683 O O . GLN A 1 85 ? -14.841 1.450 40.018 1.00 61.28 85 GLN A O 1
ATOM 688 N N . HIS A 1 86 ? -15.246 0.563 38.006 1.00 62.31 86 HIS A N 1
ATOM 689 C CA . HIS A 1 86 ? -14.196 1.333 37.350 1.00 62.31 86 HIS A CA 1
ATOM 690 C C . HIS A 1 86 ? -14.775 2.710 37.018 1.00 62.31 86 HIS A C 1
ATOM 692 O O . HIS A 1 86 ? -15.752 2.817 36.278 1.00 62.31 86 HIS A O 1
ATOM 698 N N . ASP A 1 87 ? -14.212 3.758 37.626 1.00 78.50 87 ASP A N 1
ATOM 699 C CA . ASP A 1 87 ? -14.527 5.138 37.263 1.00 78.50 87 ASP A CA 1
ATOM 700 C C . ASP A 1 87 ? -14.162 5.313 35.776 1.00 78.50 87 ASP A C 1
ATOM 702 O O . ASP A 1 87 ? -13.023 5.016 35.401 1.00 78.50 87 ASP A O 1
ATOM 706 N N . PRO A 1 88 ? -15.070 5.801 34.910 1.00 79.69 88 PRO A N 1
ATOM 707 C CA . PRO A 1 88 ? -14.756 6.100 33.511 1.00 79.69 88 PRO A CA 1
ATOM 708 C C . PRO A 1 88 ? -13.494 6.963 33.323 1.00 79.69 88 PRO A C 1
ATOM 710 O O . PRO A 1 88 ? -12.841 6.903 32.277 1.00 79.69 88 PRO A O 1
ATOM 713 N N . LYS A 1 89 ? -13.104 7.750 34.335 1.00 81.94 89 LYS A N 1
ATOM 714 C CA . LYS A 1 89 ? -11.842 8.506 34.349 1.00 81.94 89 LYS A CA 1
ATOM 715 C C . LYS A 1 89 ? -10.606 7.611 34.396 1.00 81.94 89 LYS A C 1
ATOM 717 O O . LYS A 1 89 ? -9.582 7.987 33.829 1.00 81.94 89 LYS A O 1
ATOM 722 N N . ASP A 1 90 ? -10.672 6.459 35.052 1.00 85.31 90 ASP A N 1
ATOM 723 C CA . ASP A 1 90 ? -9.552 5.521 35.132 1.00 85.31 90 ASP A CA 1
ATOM 724 C C . ASP A 1 90 ? -9.337 4.796 33.803 1.00 85.31 90 ASP A C 1
ATOM 726 O O . ASP A 1 90 ? -8.193 4.613 33.380 1.00 85.31 90 ASP A O 1
ATOM 730 N N . ASP A 1 91 ? -10.415 4.478 33.088 1.00 87.06 91 ASP A N 1
ATOM 731 C CA . ASP A 1 91 ? -10.324 3.925 31.735 1.00 87.06 91 ASP A CA 1
ATOM 732 C C . ASP A 1 91 ? -9.767 4.953 30.745 1.00 87.06 91 ASP A C 1
ATOM 734 O O . ASP A 1 91 ? -8.909 4.624 29.920 1.00 87.06 91 ASP A O 1
ATOM 738 N N . LEU A 1 92 ? -10.170 6.222 30.872 1.00 89.94 92 LEU A N 1
ATOM 739 C CA . LEU A 1 92 ? -9.618 7.303 30.057 1.00 89.94 92 LEU A CA 1
ATOM 740 C C . LEU A 1 92 ? -8.123 7.525 30.336 1.00 89.94 92 LEU A C 1
ATOM 742 O O . LEU A 1 92 ? -7.338 7.675 29.398 1.00 89.94 92 LEU A O 1
ATOM 746 N N . LYS A 1 93 ? -7.700 7.491 31.606 1.00 92.69 93 LYS A N 1
ATOM 747 C CA . LYS A 1 93 ? -6.276 7.571 31.976 1.00 92.69 93 LYS A CA 1
ATOM 748 C C . LYS A 1 93 ? -5.468 6.429 31.360 1.00 92.69 93 LYS A C 1
ATOM 750 O O . LYS A 1 93 ? -4.416 6.693 30.782 1.00 92.69 93 LYS A O 1
ATOM 755 N N . LYS A 1 94 ? -5.975 5.192 31.414 1.00 91.81 94 LYS A N 1
ATOM 756 C CA . LYS A 1 94 ? -5.321 4.029 30.788 1.00 91.81 94 LYS A CA 1
ATOM 757 C C . LYS A 1 94 ? -5.174 4.196 29.277 1.00 91.81 94 LYS A C 1
ATOM 759 O O . LYS A 1 94 ? -4.117 3.883 28.734 1.00 91.81 94 LYS A O 1
ATOM 764 N N . GLN A 1 95 ? -6.197 4.721 28.600 1.00 93.38 95 GLN A N 1
ATOM 765 C CA . GLN A 1 95 ? -6.122 4.990 27.160 1.00 93.38 95 GLN A CA 1
ATOM 766 C C . GLN A 1 95 ? -5.072 6.058 26.828 1.00 93.38 95 GLN A C 1
ATOM 768 O O . GLN A 1 95 ? -4.324 5.897 25.863 1.00 93.38 95 GLN A O 1
ATOM 773 N N . ILE A 1 96 ? -4.977 7.124 27.632 1.00 95.25 96 ILE A N 1
ATOM 774 C CA . ILE A 1 96 ? -3.962 8.175 27.455 1.00 95.25 96 ILE A CA 1
ATOM 775 C C . ILE A 1 96 ? -2.553 7.603 27.648 1.00 95.25 96 ILE A C 1
ATOM 777 O O . ILE A 1 96 ? -1.681 7.838 26.811 1.00 95.25 96 ILE A O 1
ATOM 781 N N . GLU A 1 97 ? -2.334 6.821 28.702 1.00 94.75 97 GLU A N 1
ATOM 782 C CA . GLU A 1 97 ? -1.039 6.191 28.976 1.00 94.75 97 GLU A CA 1
ATOM 783 C C . GLU A 1 97 ? -0.638 5.209 27.862 1.00 94.75 97 GLU A C 1
ATOM 785 O O . GLU A 1 97 ? 0.504 5.202 27.394 1.00 94.75 97 GLU A O 1
ATOM 790 N N . GLU A 1 98 ? -1.588 4.415 27.363 1.00 95.31 98 GLU A N 1
ATOM 791 C CA . GLU A 1 98 ? -1.350 3.510 26.239 1.00 95.31 98 GLU A CA 1
ATOM 792 C C . GLU A 1 98 ? -0.978 4.269 24.958 1.00 95.31 98 GLU A C 1
ATOM 794 O O . GLU A 1 98 ? -0.059 3.860 24.239 1.00 95.31 98 GLU A O 1
ATOM 799 N N . LEU A 1 99 ? -1.666 5.377 24.668 1.00 94.75 99 LEU A N 1
ATOM 800 C CA . LEU A 1 99 ? -1.349 6.231 23.524 1.00 94.75 99 LEU A CA 1
ATOM 801 C C . LEU A 1 99 ? 0.049 6.843 23.656 1.00 94.75 99 LEU A C 1
ATOM 803 O O . LEU A 1 99 ? 0.807 6.816 22.686 1.00 94.75 99 LEU A O 1
ATOM 807 N N . GLN A 1 100 ? 0.422 7.321 24.844 1.00 94.56 100 GLN A N 1
ATOM 808 C CA . GLN A 1 100 ? 1.763 7.847 25.114 1.00 94.56 100 GLN A CA 1
ATOM 809 C C . GLN A 1 100 ? 2.844 6.776 24.908 1.00 94.56 100 GLN A C 1
ATOM 811 O O . GLN A 1 100 ? 3.827 7.031 24.209 1.00 94.56 100 GLN A O 1
ATOM 816 N N . ARG A 1 101 ? 2.632 5.552 25.413 1.00 91.50 101 ARG A N 1
ATOM 817 C CA . ARG A 1 101 ? 3.555 4.422 25.202 1.00 91.50 101 ARG A CA 1
ATOM 818 C C . ARG A 1 101 ? 3.718 4.087 23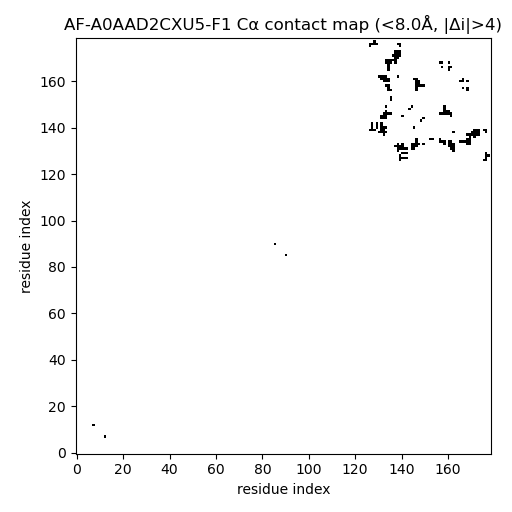.718 1.00 91.50 101 ARG A C 1
ATOM 820 O O . ARG A 1 101 ? 4.837 3.965 23.229 1.00 91.50 101 ARG A O 1
ATOM 827 N N . LYS A 1 102 ? 2.609 4.010 22.975 1.00 91.75 102 LYS A N 1
ATOM 828 C CA . LYS A 1 102 ? 2.621 3.741 21.526 1.00 91.75 102 LYS A CA 1
ATOM 829 C C . LYS A 1 102 ? 3.376 4.807 20.730 1.00 91.75 102 LYS A C 1
ATOM 831 O O . LYS A 1 102 ? 3.994 4.476 19.718 1.00 91.75 102 LYS A O 1
ATOM 836 N N . LEU A 1 103 ? 3.307 6.074 21.141 1.00 87.81 103 LEU A N 1
ATOM 837 C CA . LEU A 1 103 ? 4.059 7.155 20.498 1.00 87.81 103 LEU A CA 1
ATOM 838 C C . LEU A 1 103 ? 5.562 7.040 20.781 1.00 87.81 103 LEU A C 1
ATOM 840 O O . LEU A 1 103 ? 6.346 7.124 19.836 1.00 87.81 103 LEU A O 1
ATOM 844 N N . ALA A 1 104 ? 5.952 6.753 22.025 1.00 84.00 104 ALA A N 1
ATOM 845 C CA 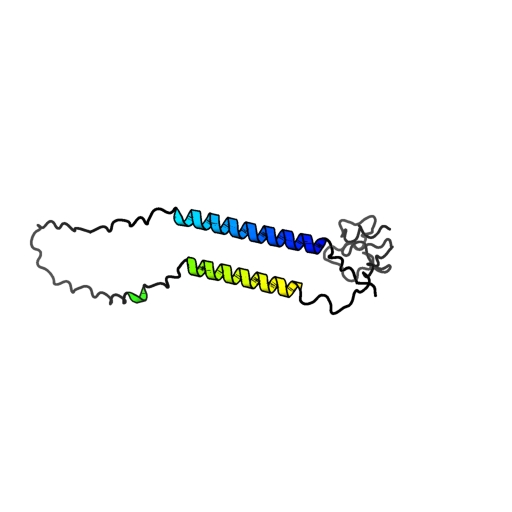. ALA A 1 104 ? 7.353 6.537 22.397 1.00 84.00 104 ALA A CA 1
ATOM 846 C C . ALA A 1 104 ? 7.978 5.338 21.652 1.00 84.00 104 ALA A C 1
ATOM 848 O O . ALA A 1 104 ? 9.086 5.433 21.121 1.00 84.00 104 ALA A O 1
ATOM 849 N N . ASP A 1 105 ? 7.240 4.230 21.523 1.00 77.38 105 ASP A N 1
ATOM 850 C CA . ASP A 1 105 ? 7.692 3.059 20.762 1.00 77.38 105 ASP A CA 1
ATOM 851 C C . ASP A 1 105 ? 7.873 3.381 19.272 1.00 77.38 105 ASP A C 1
ATOM 853 O O . ASP A 1 105 ? 8.841 2.940 18.648 1.00 77.38 105 ASP A O 1
ATOM 857 N N . LYS A 1 106 ? 6.967 4.174 18.685 1.00 74.50 106 LYS A N 1
ATOM 858 C CA . LYS A 1 106 ? 7.076 4.610 17.283 1.00 74.50 106 LYS A CA 1
ATOM 859 C C . LYS A 1 106 ? 8.264 5.538 17.046 1.00 74.50 106 LYS A C 1
ATOM 861 O O . LYS A 1 106 ? 8.895 5.433 15.994 1.00 74.50 106 LYS A O 1
ATOM 866 N N . GLU A 1 107 ? 8.582 6.417 17.991 1.00 71.44 107 GLU A N 1
ATOM 867 C CA . GLU A 1 107 ? 9.783 7.256 17.925 1.00 71.44 107 GLU A CA 1
ATOM 868 C C . GLU A 1 107 ? 11.051 6.387 17.919 1.00 71.44 107 GLU A C 1
ATOM 870 O O . GLU A 1 107 ? 11.915 6.532 17.049 1.00 71.44 107 GLU A O 1
ATOM 875 N N . ASN A 1 108 ? 11.110 5.392 18.807 1.00 63.31 108 ASN A N 1
ATOM 876 C CA . ASN A 1 108 ? 12.257 4.495 18.934 1.00 63.31 108 ASN A CA 1
ATOM 877 C C . ASN A 1 108 ? 12.402 3.541 17.725 1.00 63.31 108 ASN A C 1
ATOM 879 O O . ASN A 1 108 ? 13.508 3.286 17.248 1.00 63.31 108 ASN A O 1
ATOM 883 N N . GLN A 1 109 ? 11.290 3.086 17.139 1.00 59.44 109 GLN A N 1
ATOM 884 C CA . GLN A 1 109 ? 11.285 2.305 15.891 1.00 59.44 109 GLN A CA 1
ATOM 885 C C . GLN A 1 109 ? 11.711 3.118 14.659 1.00 59.44 109 GLN A C 1
ATOM 887 O O . GLN A 1 109 ? 12.213 2.548 13.690 1.00 59.44 109 GLN A O 1
ATOM 892 N N . ASN A 1 110 ? 11.525 4.441 14.665 1.00 56.66 110 ASN A N 1
ATOM 893 C CA . ASN A 1 110 ? 11.968 5.294 13.561 1.00 56.66 110 ASN A CA 1
ATOM 894 C C . ASN A 1 110 ? 13.462 5.666 13.675 1.00 56.66 110 ASN A C 1
ATOM 896 O O . ASN A 1 110 ? 14.097 5.945 12.657 1.00 56.66 110 ASN A O 1
ATOM 900 N N . GLY A 1 111 ? 14.034 5.622 14.886 1.00 56.50 111 GLY A N 1
ATOM 901 C CA . GLY A 1 111 ? 15.467 5.832 15.145 1.00 56.50 111 GLY A CA 1
ATOM 902 C C . GLY A 1 111 ? 16.320 4.555 15.122 1.00 56.50 111 GLY A C 1
ATOM 903 O O . GLY A 1 111 ? 17.510 4.601 14.800 1.00 56.50 111 GLY A O 1
ATOM 904 N N . GLY A 1 112 ? 15.731 3.398 15.419 1.00 55.34 112 GLY A N 1
ATOM 905 C CA . GLY A 1 112 ? 16.415 2.112 15.420 1.00 55.34 112 GLY A CA 1
ATOM 906 C C . GLY A 1 112 ? 16.302 1.403 14.074 1.00 55.34 112 GLY A C 1
ATOM 907 O O . GLY A 1 112 ? 15.232 0.931 13.717 1.00 55.34 112 GLY A O 1
ATOM 908 N N . ASN A 1 113 ? 17.434 1.226 13.384 1.00 58.56 113 ASN A N 1
ATOM 909 C CA . ASN A 1 113 ? 17.625 0.262 12.285 1.00 58.56 113 ASN A CA 1
ATOM 910 C C . ASN A 1 113 ? 17.330 0.727 10.841 1.00 58.56 113 ASN A C 1
ATOM 912 O O . ASN A 1 113 ? 16.546 0.112 10.121 1.00 58.56 113 ASN A O 1
ATOM 916 N N . ARG A 1 114 ? 18.055 1.744 10.353 1.00 56.06 114 ARG A N 1
ATOM 917 C CA . ARG A 1 114 ? 18.308 1.894 8.898 1.00 56.06 114 ARG A CA 1
ATOM 918 C C . ARG A 1 114 ? 19.778 2.075 8.500 1.00 56.06 114 ARG A C 1
ATOM 920 O O . ARG A 1 114 ? 20.070 2.081 7.313 1.00 56.06 114 ARG A O 1
ATOM 927 N N . ASN A 1 115 ? 20.714 2.143 9.453 1.00 57.00 115 ASN A N 1
ATOM 928 C CA . ASN A 1 115 ? 22.076 2.627 9.177 1.00 57.00 115 ASN A CA 1
ATOM 929 C C . ASN A 1 115 ? 23.205 1.699 9.679 1.00 57.00 115 ASN A C 1
ATOM 931 O O . ASN A 1 115 ? 24.205 2.177 10.203 1.00 57.00 115 ASN A O 1
ATOM 935 N N . LYS A 1 116 ? 23.093 0.370 9.524 1.00 55.53 116 LYS A N 1
ATOM 936 C CA . LYS A 1 116 ? 24.286 -0.522 9.562 1.00 55.53 116 LYS A CA 1
ATOM 937 C C . LYS A 1 116 ? 24.904 -0.758 8.187 1.00 55.53 116 LYS A C 1
ATOM 939 O O . LYS A 1 116 ? 25.873 -1.497 8.031 1.00 55.53 116 LYS A O 1
ATOM 944 N N . HIS A 1 117 ? 24.336 -0.132 7.179 1.00 56.97 117 HIS A N 1
ATOM 945 C CA . HIS A 1 117 ? 24.850 -0.093 5.835 1.00 56.97 117 HIS A CA 1
ATOM 946 C C . HIS A 1 117 ? 25.086 1.384 5.575 1.00 56.97 117 HIS A C 1
ATOM 948 O O . HIS A 1 117 ? 24.150 2.171 5.707 1.00 56.97 117 HIS A O 1
ATOM 954 N N . GLY A 1 118 ? 26.337 1.779 5.325 1.00 56.94 118 GLY A N 1
ATOM 955 C CA . GLY A 1 118 ? 26.646 3.148 4.912 1.00 56.94 118 GLY A CA 1
ATOM 956 C C . GLY A 1 118 ? 25.807 3.552 3.693 1.00 56.94 118 GLY A C 1
ATOM 957 O O . GLY A 1 118 ? 25.063 2.720 3.169 1.00 56.94 118 GLY A O 1
ATOM 958 N N . PRO A 1 119 ? 25.907 4.798 3.209 1.00 60.81 119 PRO A N 1
ATOM 959 C CA . PRO A 1 119 ? 25.225 5.214 1.993 1.00 60.81 119 PRO A CA 1
ATOM 960 C C . PRO A 1 119 ? 25.705 4.325 0.841 1.00 60.81 119 PRO A C 1
ATOM 962 O O . PRO A 1 119 ? 26.715 4.599 0.197 1.00 60.81 119 PRO A O 1
ATOM 965 N N . PHE A 1 120 ? 25.013 3.213 0.595 1.00 58.38 120 PHE A N 1
ATOM 966 C CA . PHE A 1 120 ? 25.125 2.542 -0.675 1.00 58.38 120 PHE A CA 1
ATOM 967 C C . PHE A 1 120 ? 24.672 3.596 -1.678 1.00 58.38 120 PHE A C 1
ATOM 969 O O . PHE A 1 120 ? 23.592 4.171 -1.481 1.00 58.38 120 PHE A O 1
ATOM 976 N N . PRO A 1 121 ? 25.477 3.902 -2.713 1.00 61.44 121 PRO A N 1
ATOM 977 C CA . PRO A 1 121 ? 24.992 4.750 -3.789 1.00 61.44 121 PRO A CA 1
ATOM 978 C C . PRO A 1 121 ? 23.633 4.188 -4.209 1.00 61.44 121 PRO A C 1
ATOM 980 O O . PRO A 1 121 ? 23.495 2.955 -4.222 1.00 61.44 121 PRO A O 1
ATOM 983 N N . PRO A 1 122 ? 22.622 5.037 -4.476 1.00 61.28 122 PRO A N 1
ATOM 984 C CA . PRO A 1 122 ? 21.317 4.551 -4.888 1.00 61.28 122 PRO A CA 1
ATOM 985 C C . PRO A 1 122 ? 21.572 3.559 -6.013 1.00 61.28 122 PRO A C 1
ATOM 987 O O . PRO A 1 122 ? 22.125 3.932 -7.049 1.00 61.28 122 PRO A O 1
ATOM 990 N N . ARG A 1 123 ? 21.295 2.270 -5.766 1.00 60.62 123 ARG A N 1
ATOM 991 C CA . ARG A 1 123 ? 21.470 1.245 -6.788 1.00 60.62 123 ARG A CA 1
ATOM 992 C C . ARG A 1 123 ? 20.516 1.683 -7.880 1.00 60.62 123 ARG A C 1
ATOM 994 O O . ARG A 1 123 ? 19.306 1.541 -7.715 1.00 60.62 123 ARG A O 1
ATOM 1001 N N . THR A 1 124 ? 21.051 2.276 -8.944 1.00 63.44 124 THR A N 1
ATOM 1002 C CA . THR A 1 124 ? 20.265 2.624 -10.117 1.00 63.44 124 THR A CA 1
ATOM 1003 C C . THR A 1 124 ? 19.579 1.332 -10.512 1.00 63.44 124 THR A C 1
ATOM 1005 O O . THR A 1 124 ? 20.230 0.305 -10.735 1.00 63.44 124 THR A O 1
ATOM 1008 N N . LYS A 1 125 ? 18.248 1.317 -10.412 1.00 67.56 125 LYS A N 1
ATOM 1009 C CA . LYS A 1 125 ? 17.473 0.131 -10.742 1.00 67.56 125 LYS A CA 1
ATOM 1010 C C . LYS A 1 125 ? 17.745 -0.116 -12.222 1.00 67.56 125 LYS A C 1
ATOM 1012 O O . LYS A 1 125 ? 17.332 0.674 -13.061 1.00 67.56 125 LYS A O 1
ATOM 1017 N N . ARG A 1 126 ? 18.559 -1.131 -12.522 1.00 68.38 126 ARG A N 1
ATOM 1018 C CA . ARG A 1 126 ? 18.901 -1.492 -13.896 1.00 68.38 126 ARG A CA 1
ATOM 1019 C C . ARG A 1 126 ? 17.656 -2.128 -14.489 1.00 68.38 126 ARG A C 1
ATOM 1021 O O . ARG A 1 126 ? 17.309 -3.240 -14.103 1.00 68.38 126 ARG A O 1
ATOM 1028 N N . PHE A 1 127 ? 16.970 -1.385 -15.345 1.00 76.62 127 PHE A N 1
ATOM 1029 C CA . PHE A 1 127 ? 15.857 -1.901 -16.125 1.00 76.62 127 PHE A CA 1
ATOM 1030 C C . PHE A 1 127 ? 16.402 -2.643 -17.338 1.00 76.62 127 PHE A C 1
ATOM 1032 O O . PHE A 1 127 ? 17.432 -2.262 -17.905 1.00 76.62 127 PHE A O 1
ATOM 1039 N N . HIS A 1 128 ? 15.723 -3.713 -17.727 1.00 81.88 128 HIS A N 1
ATOM 1040 C CA . HIS A 1 128 ? 16.067 -4.414 -18.950 1.00 81.88 128 HIS A CA 1
ATOM 1041 C C . HIS A 1 128 ? 15.562 -3.603 -20.145 1.00 81.88 128 HIS A C 1
ATOM 1043 O O . HIS A 1 128 ? 14.358 -3.433 -20.323 1.00 81.88 128 HIS A O 1
ATOM 1049 N N . ASN A 1 129 ? 16.484 -3.096 -20.964 1.00 79.56 129 ASN A N 1
ATOM 1050 C CA . ASN A 1 129 ? 16.141 -2.406 -22.204 1.00 79.56 129 ASN A CA 1
ATOM 1051 C C . ASN A 1 129 ? 15.925 -3.429 -23.329 1.00 79.56 129 ASN A C 1
ATOM 1053 O O . ASN A 1 129 ? 16.821 -3.684 -24.133 1.00 79.56 129 ASN A O 1
ATOM 1057 N N . ASN A 1 130 ? 14.771 -4.095 -23.318 1.00 84.00 130 ASN A N 1
ATOM 1058 C CA . ASN A 1 130 ? 14.374 -5.034 -24.363 1.00 84.00 130 ASN A CA 1
ATOM 1059 C C . ASN A 1 130 ? 12.857 -4.994 -24.627 1.00 84.00 130 ASN A C 1
ATOM 1061 O O . ASN A 1 130 ? 12.076 -4.311 -23.952 1.00 84.00 130 ASN A O 1
ATOM 1065 N N . ASP A 1 131 ? 12.436 -5.751 -25.639 1.00 85.75 131 ASP A N 1
ATOM 1066 C CA . ASP A 1 131 ? 11.034 -5.872 -26.043 1.00 85.75 131 ASP A CA 1
ATOM 1067 C C . ASP A 1 131 ? 10.320 -7.094 -25.468 1.00 85.75 131 ASP A C 1
ATOM 1069 O O . ASP A 1 131 ? 9.219 -7.448 -25.903 1.00 85.75 131 ASP A O 1
ATOM 1073 N N . ASN A 1 132 ? 10.905 -7.718 -24.448 1.00 92.19 132 ASN A N 1
ATOM 1074 C CA . ASN A 1 132 ? 10.295 -8.875 -23.834 1.00 92.19 132 ASN A CA 1
ATOM 1075 C C . ASN A 1 132 ? 9.084 -8.499 -22.990 1.00 92.19 132 ASN A C 1
ATOM 1077 O O . ASN A 1 132 ? 8.976 -7.436 -22.378 1.00 92.19 132 ASN A O 1
ATOM 1081 N N . TYR A 1 133 ? 8.146 -9.434 -22.960 1.00 94.81 133 TYR A N 1
ATOM 1082 C CA . TYR A 1 133 ? 6.918 -9.304 -22.212 1.00 94.81 133 TYR A CA 1
ATOM 1083 C C . TYR A 1 133 ? 6.464 -10.669 -21.734 1.00 94.81 133 TYR A C 1
ATOM 1085 O O . TYR A 1 133 ? 6.582 -11.662 -22.451 1.00 94.81 133 TYR A O 1
ATOM 1093 N N . CYS A 1 134 ? 5.902 -10.706 -20.534 1.00 96.62 134 CYS A N 1
ATOM 1094 C CA . CYS A 1 134 ? 5.258 -11.883 -19.981 1.00 96.62 134 CYS A CA 1
ATOM 1095 C C . CYS A 1 134 ? 3.892 -11.479 -19.435 1.00 96.62 134 CYS A C 1
ATOM 1097 O O . CYS A 1 134 ? 3.817 -10.584 -18.592 1.00 96.62 134 CYS A O 1
ATOM 1099 N N . TRP A 1 135 ? 2.833 -12.188 -19.834 1.00 97.19 135 TRP A N 1
ATOM 1100 C CA . TRP A 1 135 ? 1.455 -11.904 -19.410 1.00 97.19 135 TRP A CA 1
ATOM 1101 C C . TRP A 1 135 ? 1.316 -11.794 -17.886 1.00 97.19 135 TRP A C 1
ATOM 1103 O O . TRP A 1 135 ? 0.591 -10.955 -17.366 1.00 97.19 135 TRP A O 1
ATOM 1113 N N . THR A 1 136 ? 2.073 -12.602 -17.143 1.00 95.88 136 THR A N 1
ATOM 1114 C CA . THR A 1 136 ? 2.068 -12.589 -15.676 1.00 95.88 136 THR A CA 1
ATOM 1115 C C . THR A 1 136 ? 3.013 -11.547 -15.070 1.00 95.88 136 THR A C 1
ATOM 1117 O O . THR A 1 136 ? 2.684 -10.944 -14.047 1.00 95.88 136 THR A O 1
ATOM 1120 N N . HIS A 1 137 ? 4.197 -11.350 -15.656 1.00 94.38 137 HIS A N 1
ATOM 1121 C CA . HIS A 1 137 ? 5.293 -10.621 -15.005 1.00 94.38 137 HIS A CA 1
ATOM 1122 C C . HIS A 1 137 ? 5.479 -9.178 -15.505 1.00 94.38 137 HIS A C 1
ATOM 1124 O O . HIS A 1 137 ? 6.035 -8.363 -14.772 1.00 94.38 137 HIS A O 1
ATOM 1130 N N . GLY A 1 138 ? 4.921 -8.811 -16.661 1.00 93.81 138 GLY A N 1
ATOM 1131 C CA . GLY A 1 138 ? 4.957 -7.447 -17.197 1.00 93.81 138 GLY A CA 1
ATOM 1132 C C . GLY A 1 138 ? 6.129 -7.205 -18.148 1.00 93.81 138 GLY A C 1
ATOM 1133 O O . GLY A 1 138 ? 6.415 -8.057 -18.986 1.00 93.81 138 GLY A O 1
ATOM 1134 N N . HIS A 1 139 ? 6.757 -6.030 -18.042 1.00 92.25 139 HIS A N 1
ATOM 1135 C CA . HIS A 1 139 ? 7.639 -5.474 -19.077 1.00 92.25 139 HIS A CA 1
ATOM 1136 C C . HIS A 1 139 ? 9.145 -5.425 -18.743 1.00 92.25 139 HIS A C 1
ATOM 1138 O O . HIS A 1 139 ? 9.948 -5.271 -19.650 1.00 92.25 139 HIS A O 1
ATOM 1144 N N . ASP A 1 140 ? 9.546 -5.531 -17.472 1.00 90.38 140 ASP A N 1
ATOM 1145 C CA . ASP A 1 140 ? 10.964 -5.468 -17.061 1.00 90.38 140 ASP A CA 1
ATOM 1146 C C . ASP A 1 140 ? 11.475 -6.877 -16.768 1.00 90.38 140 ASP A C 1
ATOM 1148 O O . ASP A 1 140 ? 11.310 -7.401 -15.662 1.00 90.38 140 ASP A O 1
ATOM 1152 N N . LEU A 1 141 ? 11.990 -7.526 -17.808 1.00 90.44 141 LEU A N 1
ATOM 1153 C CA . LEU A 1 141 ? 12.335 -8.942 -17.808 1.00 90.44 141 LEU A CA 1
ATOM 1154 C C . LEU A 1 141 ? 13.660 -9.151 -18.540 1.00 90.44 141 LEU A C 1
ATOM 1156 O O . LEU A 1 141 ? 13.941 -8.438 -19.501 1.00 90.44 141 LEU A O 1
ATOM 1160 N N . PRO A 1 142 ? 14.471 -10.145 -18.151 1.00 88.81 142 PRO A N 1
ATOM 1161 C CA . PRO A 1 142 ? 15.698 -10.454 -18.873 1.00 88.81 142 PRO A CA 1
ATOM 1162 C C . PRO A 1 142 ? 15.412 -10.912 -20.308 1.00 88.81 142 PRO A C 1
ATOM 1164 O O . PRO A 1 142 ? 14.316 -11.375 -20.627 1.00 88.81 142 PRO A O 1
ATOM 1167 N N . ASN A 1 143 ? 16.434 -10.851 -21.169 1.00 88.31 143 ASN A N 1
ATOM 1168 C CA . ASN A 1 143 ? 16.336 -11.214 -22.592 1.00 88.31 143 ASN A CA 1
ATOM 1169 C C . ASN A 1 143 ? 15.819 -12.646 -22.835 1.00 88.31 143 ASN A C 1
ATOM 1171 O O . ASN A 1 143 ? 15.304 -12.947 -23.905 1.00 88.31 143 ASN A O 1
ATOM 1175 N N . THR A 1 144 ? 15.923 -13.526 -21.842 1.00 90.81 144 THR A N 1
ATOM 1176 C CA . THR A 1 144 ? 15.509 -14.931 -21.923 1.00 90.81 144 THR A CA 1
ATOM 1177 C C . THR A 1 144 ? 14.066 -15.183 -21.479 1.00 90.81 144 THR A C 1
ATOM 1179 O O . THR A 1 144 ? 13.575 -16.309 -21.604 1.00 90.81 144 THR A O 1
ATOM 1182 N N . HIS A 1 145 ? 13.369 -14.173 -20.951 1.00 94.12 145 HIS A N 1
ATOM 1183 C CA . HIS A 1 145 ? 12.054 -14.344 -20.337 1.00 94.12 145 HIS A CA 1
ATOM 1184 C C . HIS A 1 145 ? 10.961 -13.648 -21.144 1.00 94.12 145 HIS A C 1
ATOM 1186 O O . HIS A 1 145 ? 10.859 -12.427 -21.165 1.00 94.12 145 HIS A O 1
ATOM 1192 N N . THR A 1 146 ? 10.090 -14.449 -21.741 1.00 96.12 146 THR A N 1
ATOM 1193 C CA . THR A 1 146 ? 8.894 -14.034 -22.480 1.00 96.12 146 THR A CA 1
ATOM 1194 C C . THR A 1 146 ? 7.668 -14.734 -21.895 1.00 96.12 146 THR A C 1
ATOM 1196 O O . THR A 1 146 ? 7.781 -15.549 -20.976 1.00 96.12 146 THR A O 1
ATOM 1199 N N . SER A 1 147 ? 6.474 -14.443 -22.408 1.00 96.50 147 SER A N 1
ATOM 1200 C CA . SER A 1 147 ? 5.272 -15.197 -22.046 1.00 96.50 147 SER A CA 1
ATOM 1201 C C . SER A 1 147 ? 5.403 -16.675 -22.441 1.00 96.50 147 SER A C 1
ATOM 1203 O O . SER A 1 147 ? 5.073 -17.553 -21.653 1.00 96.50 147 SER A O 1
ATOM 1205 N N . ALA A 1 148 ? 6.017 -16.973 -23.587 1.00 95.88 148 ALA A N 1
ATOM 1206 C CA . ALA A 1 148 ? 6.250 -18.348 -24.026 1.00 95.88 148 ALA A CA 1
ATOM 1207 C C . ALA A 1 148 ? 7.284 -19.100 -23.165 1.00 95.88 148 ALA A C 1
ATOM 1209 O O . ALA A 1 148 ? 7.163 -20.306 -22.974 1.00 95.88 148 ALA A O 1
ATOM 1210 N N . THR A 1 149 ? 8.290 -18.403 -22.623 1.00 96.62 149 THR A N 1
ATOM 1211 C CA . THR A 1 149 ? 9.377 -19.009 -21.824 1.00 96.62 149 THR A CA 1
ATOM 1212 C C . THR A 1 149 ? 9.199 -18.838 -20.312 1.00 96.62 149 THR A C 1
ATOM 1214 O O . THR A 1 149 ? 10.129 -19.066 -19.533 1.00 96.62 149 THR A O 1
ATOM 1217 N N . CYS A 1 150 ? 8.007 -18.432 -19.870 1.00 96.00 150 CYS A N 1
ATOM 1218 C CA . CYS A 1 150 ? 7.723 -18.167 -18.468 1.00 96.00 150 CYS A CA 1
ATOM 1219 C C . CYS A 1 150 ? 7.796 -19.452 -17.631 1.00 96.00 150 CYS A C 1
ATOM 1221 O O . CYS A 1 150 ? 6.957 -20.339 -17.758 1.00 96.00 150 CYS A O 1
ATOM 1223 N N . LYS A 1 151 ? 8.762 -19.524 -16.709 1.00 96.44 151 LYS A N 1
ATOM 1224 C CA . LYS A 1 151 ? 8.916 -20.675 -15.798 1.00 96.44 151 LYS A CA 1
ATOM 1225 C C . LYS A 1 151 ? 7.877 -20.717 -14.672 1.00 96.44 151 LYS A C 1
ATOM 1227 O O . LYS A 1 151 ? 7.664 -21.769 -14.084 1.00 96.44 151 LYS A O 1
ATOM 1232 N N . PHE A 1 152 ? 7.246 -19.580 -14.369 1.00 95.38 152 PHE A N 1
ATOM 1233 C CA . PHE A 1 152 ? 6.313 -19.425 -13.247 1.00 95.38 152 PHE A CA 1
ATOM 1234 C C . PHE A 1 152 ? 4.995 -18.761 -13.688 1.00 95.38 152 PHE A C 1
ATOM 1236 O O . PHE A 1 152 ? 4.686 -17.642 -13.264 1.00 95.38 152 PHE A O 1
ATOM 1243 N N . PRO A 1 153 ? 4.225 -19.386 -14.595 1.00 95.75 153 PRO A N 1
ATOM 1244 C CA . PRO A 1 153 ? 2.955 -18.830 -15.044 1.00 95.75 153 PRO A CA 1
ATOM 1245 C C . PRO A 1 153 ? 1.933 -18.804 -13.899 1.00 95.75 153 PRO A C 1
ATOM 1247 O O . PRO A 1 153 ? 1.849 -19.732 -13.096 1.00 95.75 153 PRO A O 1
ATOM 1250 N N . LYS A 1 154 ? 1.130 -17.737 -13.830 1.00 94.12 154 LYS A N 1
ATOM 1251 C CA . LYS A 1 154 ? -0.074 -17.713 -12.980 1.00 94.12 154 LYS A CA 1
ATOM 1252 C C . LYS A 1 154 ? -1.260 -18.341 -13.713 1.00 94.12 154 LYS A C 1
ATOM 1254 O O . LYS A 1 154 ? -1.213 -18.542 -14.923 1.00 94.12 154 LYS A O 1
ATOM 1259 N N . GLN A 1 155 ? -2.342 -18.620 -12.991 1.00 95.06 155 GLN A N 1
ATOM 1260 C CA . GLN A 1 155 ? -3.587 -19.077 -13.608 1.00 95.06 155 GLN A CA 1
ATOM 1261 C C . GLN A 1 155 ? -4.038 -18.108 -14.717 1.00 95.06 155 GLN A C 1
ATOM 1263 O O . GLN A 1 155 ? -3.980 -16.891 -14.539 1.00 95.06 155 GLN A O 1
ATOM 1268 N N . GLY A 1 156 ? -4.450 -18.656 -15.865 1.00 95.31 156 GLY A N 1
ATOM 1269 C CA . GLY A 1 156 ? -4.865 -17.873 -17.036 1.00 95.31 156 GLY A CA 1
ATOM 1270 C C . GLY A 1 156 ? -3.717 -17.283 -17.863 1.00 95.31 156 GLY A C 1
ATOM 1271 O O . GLY A 1 156 ? -3.969 -16.459 -18.739 1.00 95.31 156 GLY A O 1
ATOM 1272 N N . HIS A 1 157 ? -2.467 -17.682 -17.602 1.00 97.62 157 HIS A N 1
ATOM 1273 C CA . HIS A 1 157 ? -1.304 -17.192 -18.333 1.00 97.62 157 HIS A CA 1
ATOM 1274 C C . HIS A 1 157 ? -1.399 -17.425 -19.845 1.00 97.62 157 HIS A C 1
ATOM 1276 O O . HIS A 1 157 ? -1.460 -18.563 -20.303 1.00 97.62 157 HIS A O 1
ATOM 1282 N N . GLN A 1 158 ? -1.336 -16.336 -20.614 1.00 97.75 158 GLN A N 1
ATOM 1283 C CA . GLN A 1 158 ? -1.366 -16.374 -22.075 1.00 97.75 158 GLN A CA 1
ATOM 1284 C C . GLN A 1 158 ? 0.055 -16.508 -22.631 1.00 97.75 158 GLN A C 1
ATOM 1286 O O . GLN A 1 158 ? 0.825 -15.544 -22.635 1.00 97.75 158 GLN A O 1
ATOM 1291 N N . THR A 1 159 ? 0.420 -17.694 -23.114 1.00 96.69 159 THR A N 1
ATOM 1292 C CA . THR A 1 159 ? 1.771 -17.991 -23.635 1.00 96.69 159 THR A CA 1
ATOM 1293 C C . THR A 1 159 ? 2.101 -17.226 -24.916 1.00 96.69 159 THR A C 1
ATOM 1295 O O . THR A 1 159 ? 3.263 -16.920 -25.168 1.00 96.69 159 THR A O 1
ATOM 1298 N N . THR A 1 160 ? 1.085 -16.854 -25.695 1.00 96.00 160 THR A N 1
ATOM 1299 C CA . THR A 1 160 ? 1.218 -16.076 -26.935 1.00 96.00 160 THR A CA 1
ATOM 1300 C C . THR A 1 160 ? 1.218 -14.565 -26.708 1.00 96.00 160 THR A C 1
ATOM 1302 O O . THR A 1 160 ? 1.293 -13.806 -27.673 1.00 96.00 160 THR A O 1
ATOM 1305 N N . ALA A 1 161 ? 1.110 -14.100 -25.459 1.00 95.56 161 ALA A N 1
ATOM 1306 C CA . ALA A 1 161 ? 1.096 -12.671 -25.178 1.00 95.56 161 ALA A CA 1
ATOM 1307 C C . ALA A 1 161 ? 2.452 -12.030 -25.490 1.00 95.56 161 ALA A C 1
ATOM 1309 O O . ALA A 1 161 ? 3.512 -12.528 -25.103 1.00 95.56 161 ALA A O 1
ATOM 1310 N N . THR A 1 162 ? 2.405 -10.876 -26.145 1.00 93.69 162 THR A N 1
ATOM 1311 C CA . THR A 1 162 ? 3.578 -10.086 -26.530 1.00 93.69 162 THR A CA 1
ATOM 1312 C C . THR A 1 162 ? 3.467 -8.666 -25.984 1.00 93.69 162 THR A C 1
ATOM 1314 O O . THR A 1 162 ? 2.413 -8.246 -25.502 1.00 93.69 162 THR A O 1
ATOM 1317 N N . LYS A 1 163 ? 4.556 -7.892 -26.071 1.00 91.06 163 LYS A N 1
ATOM 1318 C CA . LYS A 1 163 ? 4.578 -6.483 -25.643 1.00 91.06 163 LYS A CA 1
ATOM 1319 C C . LYS A 1 163 ? 3.532 -5.643 -26.390 1.00 91.06 163 LYS A C 1
ATOM 1321 O O . LYS A 1 163 ? 2.935 -4.749 -25.794 1.00 91.06 163 LYS A O 1
ATOM 1326 N N . LEU A 1 164 ? 3.288 -5.976 -27.661 1.00 90.19 164 LEU A N 1
ATOM 1327 C CA . LEU A 1 164 ? 2.317 -5.318 -28.541 1.00 90.19 164 LEU A CA 1
ATOM 1328 C C . LEU A 1 164 ? 0.895 -5.862 -28.351 1.00 90.19 164 LEU A C 1
ATOM 1330 O O . LEU A 1 164 ? -0.051 -5.085 -28.258 1.00 90.19 164 LEU A O 1
ATOM 1334 N N . ASN A 1 165 ? 0.740 -7.183 -28.235 1.00 93.31 165 ASN A N 1
ATOM 1335 C CA . ASN A 1 165 ? -0.543 -7.828 -27.970 1.00 93.31 165 ASN A CA 1
ATOM 1336 C C . ASN A 1 165 ? -0.525 -8.505 -26.598 1.00 93.31 165 ASN A C 1
ATOM 1338 O O . ASN A 1 165 ? -0.213 -9.688 -26.456 1.00 93.31 165 ASN A O 1
ATOM 1342 N N . ARG A 1 166 ? -0.874 -7.729 -25.575 1.00 92.75 166 ARG A N 1
ATOM 1343 C CA . ARG A 1 166 ? -0.760 -8.148 -24.173 1.00 92.75 166 ARG A CA 1
ATOM 1344 C C . ARG A 1 166 ? -1.858 -9.112 -23.733 1.00 92.75 166 ARG A C 1
ATOM 1346 O O . ARG A 1 166 ? -1.735 -9.682 -22.656 1.00 92.75 166 ARG A O 1
ATOM 1353 N N . MET A 1 167 ? -2.920 -9.291 -24.527 1.00 94.75 167 MET A N 1
ATOM 1354 C CA . MET A 1 167 ? -4.038 -10.205 -24.236 1.00 94.75 167 MET A CA 1
ATOM 1355 C C . MET A 1 167 ? -4.603 -10.040 -22.808 1.00 94.75 167 MET A C 1
ATOM 1357 O O . MET A 1 167 ? -4.832 -11.015 -22.095 1.00 94.75 167 MET A O 1
ATOM 1361 N N . GLY A 1 168 ? -4.749 -8.788 -22.354 1.00 94.81 168 GLY A N 1
ATOM 1362 C CA . GLY A 1 168 ? -5.220 -8.467 -20.998 1.00 94.81 168 GLY A CA 1
ATOM 1363 C C . GLY A 1 168 ? -4.227 -8.777 -19.866 1.00 94.81 168 GLY A C 1
ATOM 1364 O O . GLY A 1 168 ? -4.634 -8.875 -18.714 1.00 94.81 168 GLY A O 1
ATOM 1365 N N . GLY A 1 169 ? -2.944 -8.971 -20.177 1.00 92.56 169 GLY A N 1
ATOM 1366 C CA . GLY A 1 169 ? -1.898 -9.275 -19.202 1.00 92.56 169 GLY A CA 1
ATOM 1367 C C . GLY A 1 169 ? -1.397 -8.077 -18.391 1.00 92.56 169 GLY A C 1
ATOM 1368 O O . GLY A 1 169 ? -1.832 -6.938 -18.541 1.00 92.56 169 GLY A O 1
ATOM 1369 N N . SER A 1 170 ? -0.419 -8.348 -17.529 1.00 92.50 170 SER A N 1
ATOM 1370 C CA . SER A 1 170 ? 0.211 -7.413 -16.593 1.00 92.50 170 SER A CA 1
ATOM 1371 C C . SER A 1 170 ? 0.792 -6.160 -17.263 1.00 92.50 170 SER A C 1
ATOM 1373 O O . SER A 1 170 ? 1.561 -6.265 -18.216 1.00 92.50 170 SER A O 1
ATOM 1375 N N . GLU A 1 171 ? 0.514 -4.978 -16.703 1.00 92.19 171 GLU A N 1
ATOM 1376 C CA . GLU A 1 171 ? 1.132 -3.697 -17.100 1.00 92.19 171 GLU A CA 1
ATOM 1377 C C . GLU A 1 171 ? 2.327 -3.302 -16.214 1.00 92.19 171 GLU A C 1
ATOM 1379 O O . GLU A 1 171 ? 2.854 -2.189 -16.296 1.00 92.19 171 GLU A O 1
ATOM 1384 N N . LYS A 1 172 ? 2.781 -4.213 -15.345 1.00 88.44 172 LYS A N 1
ATOM 1385 C CA . LYS A 1 172 ? 3.886 -3.936 -14.424 1.00 88.44 172 LYS A CA 1
ATOM 1386 C C . LYS A 1 172 ? 5.134 -3.502 -15.180 1.00 88.44 172 LYS A C 1
ATOM 1388 O O . LYS A 1 172 ? 5.524 -4.101 -16.181 1.00 88.44 172 LYS A O 1
ATOM 1393 N N . ASN A 1 173 ? 5.778 -2.479 -14.636 1.00 84.12 173 ASN A N 1
ATOM 1394 C CA . ASN A 1 173 ? 7.012 -1.891 -15.137 1.00 84.12 173 ASN A CA 1
ATOM 1395 C C . ASN A 1 173 ? 6.940 -1.257 -16.536 1.00 84.12 173 ASN A C 1
ATOM 1397 O O . ASN A 1 173 ? 7.973 -0.842 -17.047 1.00 84.12 173 ASN A O 1
ATOM 1401 N N . LYS A 1 174 ? 5.744 -1.096 -17.122 1.00 83.56 174 LYS A N 1
ATOM 1402 C CA . LYS A 1 174 ? 5.558 -0.443 -18.428 1.00 83.56 174 LYS A CA 1
ATOM 1403 C C . LYS A 1 174 ? 6.128 0.979 -18.472 1.00 83.56 174 LYS A C 1
ATOM 1405 O O . LYS A 1 174 ? 6.705 1.372 -19.471 1.00 83.56 174 LYS A O 1
ATOM 1410 N N . GLN A 1 175 ? 5.997 1.729 -17.381 1.00 77.50 175 GLN A N 1
ATOM 1411 C CA . GLN A 1 175 ? 6.478 3.113 -17.282 1.00 77.50 175 GLN A CA 1
ATOM 1412 C C . GLN A 1 175 ? 8.006 3.248 -17.152 1.00 77.50 175 GLN A C 1
ATOM 1414 O O . GLN A 1 175 ? 8.510 4.362 -17.132 1.00 77.50 175 GLN A O 1
ATOM 1419 N N . TRP A 1 176 ? 8.734 2.134 -17.011 1.00 67.12 176 TRP A N 1
ATOM 1420 C CA . TRP A 1 176 ? 10.187 2.134 -16.803 1.00 67.12 176 TRP A CA 1
ATOM 1421 C C . TRP A 1 176 ? 10.973 1.538 -17.978 1.00 67.12 176 TRP A C 1
ATOM 1423 O O . TRP A 1 176 ? 12.186 1.707 -18.045 1.00 67.12 176 TRP A O 1
ATOM 1433 N N . VAL A 1 177 ? 10.297 0.865 -18.916 1.00 63.88 177 VAL A N 1
ATOM 1434 C CA . VAL A 1 177 ? 10.865 0.470 -20.214 1.00 63.88 177 VAL A CA 1
ATOM 1435 C C . VAL A 1 177 ? 10.644 1.605 -21.216 1.00 63.88 177 VAL A C 1
ATOM 1437 O O . VAL A 1 177 ? 9.657 1.603 -21.951 1.00 63.88 177 VAL A O 1
ATOM 1440 N N . GLY A 1 178 ? 11.520 2.612 -21.207 1.00 58.91 178 GLY A N 1
ATOM 1441 C CA . GLY A 1 178 ? 11.379 3.762 -22.106 1.00 58.91 178 GLY A CA 1
ATOM 1442 C C . GLY A 1 178 ? 12.305 4.950 -21.835 1.00 58.91 178 GLY A C 1
ATOM 1443 O O . GLY A 1 178 ? 11.810 6.072 -21.770 1.00 58.91 178 GLY A O 1
ATOM 1444 N N . LEU A 1 179 ? 13.613 4.706 -21.686 1.00 43.19 179 LEU A N 1
ATOM 1445 C CA . LEU A 1 179 ? 14.691 5.665 -21.978 1.00 43.19 179 LEU A CA 1
ATOM 1446 C C . LEU A 1 179 ? 15.800 4.942 -22.747 1.00 43.19 179 LEU A C 1
ATOM 1448 O O . LEU A 1 179 ? 16.143 3.811 -22.329 1.00 43.19 179 LEU A O 1
#

Foldseek 3Di:
DDDDDDPDDPVVVVVVVVVVVVVVVVVVVVVVVVVVVVPDDDDDDDDDDDDDDDDDDDDDDDDDPPDDPPPDDPDPDPVVVDDPPDPVVNVVVVVVVVVVVVVVVVVVVVVPDDPPDPPPPPPPPDFDQDFAAWLEPAGRDDPQDHVLNDPDDDPPTDSPAGSVRSVNGDHPCVVVNDD

pLDDT: mean 75.57, std 16.97, range [38.41, 97.75]

Sequence (179 aa):
MNPHEKGTTPMHAENQRIQQESNRAIQQLSEQMNLMVQSQPGAYQPPIPHTTYYMPHQGPAYQPTEIPPPIYPPVPPFYMYQAPQHDPKDDLKKQIEELQRKLADKENQNGGNRNKHGPFPPRTKRFHNNDNYCWTHGHDLPNTHTSATCKFPKQGHQTTATKLNRMGGSEKNKQWVGL

Mean predicted aligned error: 22.1 Å

Solvent-accessible surface area (backbone atoms only — not comparable to full-atom values): 11765 Å² total; per-residue (Å²): 141,82,84,84,80,80,78,78,54,73,68,59,59,50,55,51,50,53,52,52,52,51,54,52,53,52,52,52,52,51,54,54,50,52,57,60,62,74,66,62,80,78,83,84,76,79,83,82,85,80,84,82,84,85,81,85,89,87,79,82,90,72,82,78,76,84,71,74,77,81,86,70,76,80,79,75,62,73,74,80,74,61,68,86,81,74,54,72,66,58,57,50,50,51,52,51,52,51,50,52,50,55,49,54,51,51,53,50,58,73,72,55,86,82,72,94,54,72,90,66,70,81,74,72,80,81,66,39,92,63,78,37,15,20,24,70,72,11,32,65,41,57,99,78,37,30,21,71,58,50,90,77,70,50,93,88,55,43,46,85,21,35,68,88,52,38,85,89,38,44,70,45,52,51,93,66,58,82,129